Protein AF-A0AAN5CCB1-F1 (afdb_monomer_lite)

Structure (mmCIF, N/CA/C/O backbone):
data_AF-A0AAN5CCB1-F1
#
_entry.id   AF-A0AAN5CCB1-F1
#
loop_
_atom_site.group_PDB
_atom_site.id
_atom_site.type_symbol
_atom_site.label_atom_id
_atom_site.label_alt_id
_atom_site.label_comp_id
_atom_site.label_asym_id
_atom_site.label_entity_id
_atom_site.label_seq_id
_atom_site.pdbx_PDB_ins_code
_atom_site.Cartn_x
_atom_site.Cartn_y
_atom_site.Cartn_z
_atom_site.occupancy
_atom_site.B_iso_or_equiv
_atom_site.auth_seq_id
_atom_site.auth_comp_id
_atom_site.auth_asym_id
_atom_site.auth_atom_id
_atom_site.pdbx_PDB_model_num
ATOM 1 N N . MET A 1 1 ? -9.384 8.955 3.496 1.00 88.50 1 MET A N 1
ATOM 2 C CA . MET A 1 1 ? -9.702 8.106 4.661 1.00 88.50 1 MET A CA 1
ATOM 3 C C . MET A 1 1 ? -10.338 8.988 5.708 1.00 88.50 1 MET A C 1
ATOM 5 O O . MET A 1 1 ? -9.892 10.123 5.840 1.00 88.50 1 MET A O 1
ATOM 9 N N . GLN A 1 2 ? -11.349 8.497 6.410 1.00 92.69 2 GLN A N 1
ATOM 10 C CA . GLN A 1 2 ? -11.944 9.198 7.545 1.00 92.69 2 GLN A CA 1
ATOM 11 C C . GLN A 1 2 ? -11.937 8.279 8.763 1.00 92.69 2 GLN A C 1
ATOM 13 O O . GLN A 1 2 ? -12.045 7.056 8.637 1.00 92.69 2 GLN A O 1
ATOM 18 N N . THR A 1 3 ? -11.763 8.876 9.936 1.00 95.12 3 THR A N 1
ATOM 19 C CA . THR A 1 3 ? -11.826 8.182 11.219 1.00 95.12 3 THR A CA 1
ATOM 20 C C . THR A 1 3 ? -13.074 8.616 11.971 1.00 95.12 3 THR A C 1
ATOM 22 O O . THR A 1 3 ? -13.536 9.747 11.835 1.00 95.12 3 THR A O 1
ATOM 25 N N . ARG A 1 4 ? -13.628 7.707 12.770 1.00 95.19 4 ARG A N 1
ATOM 26 C CA . ARG A 1 4 ? -14.737 7.991 13.687 1.00 95.19 4 ARG A CA 1
ATOM 27 C C . ARG A 1 4 ? -14.538 7.244 14.999 1.00 95.19 4 ARG A C 1
ATOM 29 O O . ARG A 1 4 ? -13.881 6.203 15.009 1.00 95.19 4 ARG A O 1
ATOM 36 N N . THR A 1 5 ? -15.131 7.744 16.075 1.00 96.50 5 THR A N 1
ATOM 37 C CA . THR A 1 5 ? -15.090 7.101 17.393 1.00 96.50 5 THR A CA 1
ATOM 38 C C . THR A 1 5 ? -16.503 6.717 17.817 1.00 96.50 5 THR A C 1
ATOM 40 O O . THR A 1 5 ? -17.385 7.569 17.797 1.00 96.50 5 THR A O 1
ATOM 43 N N . ILE A 1 6 ? -16.712 5.455 18.195 1.00 95.81 6 ILE A N 1
ATOM 44 C CA . ILE A 1 6 ? -17.985 4.924 18.715 1.00 95.81 6 ILE A CA 1
ATOM 45 C C . ILE A 1 6 ? -17.668 4.143 19.982 1.00 95.81 6 ILE A C 1
ATOM 47 O O . ILE A 1 6 ? -16.804 3.268 19.950 1.00 95.81 6 ILE A O 1
ATOM 51 N N . ASP A 1 7 ? -18.318 4.484 21.095 1.00 95.81 7 ASP A N 1
ATOM 52 C CA . ASP A 1 7 ? -18.121 3.836 22.400 1.00 95.81 7 ASP A CA 1
ATOM 53 C C . ASP A 1 7 ? -16.636 3.722 22.799 1.00 95.81 7 ASP A C 1
ATOM 55 O O . ASP A 1 7 ? -16.150 2.682 23.242 1.00 95.81 7 ASP A O 1
ATOM 59 N N . GLY A 1 8 ? -15.874 4.794 22.551 1.00 95.75 8 GLY A N 1
ATOM 60 C CA . GLY A 1 8 ? -14.434 4.864 22.828 1.00 95.75 8 GLY A CA 1
ATOM 61 C C . GLY A 1 8 ? -13.535 4.090 21.853 1.00 95.75 8 GLY A C 1
ATOM 62 O O . GLY A 1 8 ? -12.313 4.160 21.969 1.00 95.75 8 GLY A O 1
ATOM 63 N N . LYS A 1 9 ? -14.096 3.388 20.863 1.00 96.75 9 LYS A N 1
ATOM 64 C CA . LYS A 1 9 ? -13.344 2.642 19.843 1.00 96.75 9 LYS A CA 1
ATOM 65 C C . LYS A 1 9 ? -13.191 3.461 18.566 1.00 96.75 9 LYS A C 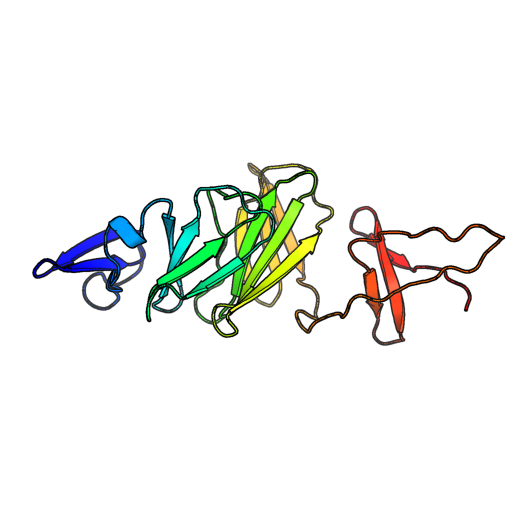1
ATOM 67 O O . LYS A 1 9 ? -14.165 4.015 18.059 1.00 96.75 9 LYS A O 1
ATOM 72 N N . LYS A 1 10 ? -11.972 3.517 18.021 1.00 97.44 10 LYS A N 1
ATOM 73 C CA . LYS A 1 10 ? -11.673 4.203 16.754 1.00 97.44 10 LYS A CA 1
ATOM 74 C C . LYS A 1 10 ? -11.902 3.260 15.572 1.00 97.44 10 LYS A C 1
ATOM 76 O O . LYS A 1 10 ? -11.372 2.153 15.551 1.00 97.44 10 LYS A O 1
ATOM 81 N N . PHE A 1 11 ? -12.629 3.724 14.566 1.00 97.81 11 PHE A N 1
ATOM 82 C CA . PHE A 1 11 ? -12.857 3.027 13.302 1.00 97.81 11 PHE A CA 1
ATOM 83 C C . PHE A 1 11 ? -12.358 3.877 12.139 1.00 97.81 11 PHE A C 1
ATOM 85 O O . PHE A 1 11 ? -12.379 5.108 12.204 1.00 97.81 11 PHE A O 1
ATOM 92 N N . VAL A 1 12 ? -11.954 3.224 11.056 1.00 97.12 12 VAL A N 1
ATOM 93 C CA . VAL A 1 12 ? -11.535 3.868 9.812 1.00 97.12 12 VAL A CA 1
ATOM 94 C C . VAL A 1 12 ? -12.311 3.305 8.625 1.00 97.12 12 VAL A C 1
ATOM 96 O O . VAL A 1 12 ? -12.555 2.107 8.547 1.00 97.12 12 VAL A O 1
ATOM 99 N N . HIS A 1 13 ? -12.673 4.172 7.686 1.00 94.44 13 HIS A N 1
ATOM 100 C CA . HIS A 1 13 ? -13.329 3.805 6.431 1.00 94.44 13 HIS A CA 1
ATOM 101 C C . HIS A 1 13 ? -12.789 4.667 5.277 1.00 94.44 13 HIS A C 1
ATOM 103 O O . HIS A 1 13 ? -12.132 5.705 5.487 1.00 94.44 13 HIS A O 1
ATOM 109 N N . ARG A 1 14 ? -13.004 4.224 4.034 1.00 93.31 14 ARG A N 1
ATOM 110 C CA . ARG A 1 14 ? -12.697 5.040 2.851 1.00 93.31 14 ARG A CA 1
ATOM 111 C C . ARG A 1 14 ? -13.779 6.097 2.672 1.00 93.31 14 ARG A C 1
ATOM 113 O O . ARG A 1 14 ? -14.876 5.972 3.184 1.00 93.31 14 ARG A O 1
ATOM 120 N N . ILE A 1 15 ? -13.467 7.142 1.910 1.00 90.94 15 ILE A N 1
ATOM 121 C CA . ILE A 1 15 ? -14.397 8.265 1.686 1.00 90.94 15 ILE A CA 1
ATOM 122 C C . ILE A 1 15 ? -15.686 7.809 0.978 1.00 90.94 15 ILE A C 1
ATOM 124 O O . ILE A 1 15 ? -16.726 8.426 1.155 1.00 90.94 15 ILE A O 1
ATOM 128 N N . CYS A 1 16 ? -15.611 6.743 0.180 1.00 89.00 16 CYS A N 1
ATOM 129 C CA . CYS A 1 16 ? -16.740 6.213 -0.585 1.00 89.00 16 CYS A CA 1
ATOM 130 C C . CYS A 1 16 ? -17.459 5.044 0.106 1.00 89.00 16 CYS A C 1
ATOM 132 O O . CYS A 1 16 ? -18.363 4.474 -0.496 1.00 89.00 16 CYS A O 1
ATOM 134 N N . ASP A 1 17 ? -17.027 4.656 1.306 1.00 92.31 17 ASP A N 1
ATOM 135 C CA . ASP A 1 17 ? -17.646 3.572 2.071 1.00 92.31 17 ASP A CA 1
ATOM 136 C C . ASP A 1 17 ? -18.805 4.109 2.929 1.00 92.31 17 ASP A C 1
ATOM 138 O O . ASP A 1 17 ? -18.832 5.297 3.264 1.00 92.31 17 ASP A O 1
ATOM 142 N N . 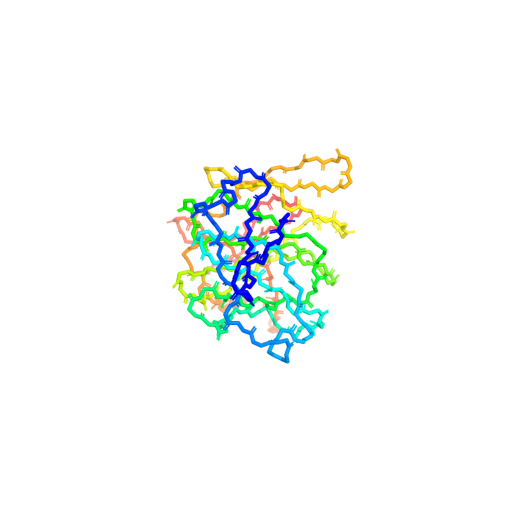ASP A 1 18 ? -19.732 3.237 3.336 1.00 92.75 18 ASP A N 1
ATOM 143 C CA . ASP A 1 18 ? -20.737 3.567 4.347 1.00 92.75 18 ASP A CA 1
ATOM 144 C C . ASP A 1 18 ? -20.042 3.630 5.719 1.00 92.75 18 ASP A C 1
ATOM 146 O O . ASP A 1 18 ? -19.582 2.597 6.223 1.00 92.75 18 ASP A O 1
ATOM 150 N N . PRO A 1 19 ? -19.952 4.812 6.360 1.00 90.94 19 PRO A N 1
ATOM 151 C CA . PRO A 1 19 ? -19.246 4.944 7.622 1.00 90.94 19 PRO A CA 1
ATOM 152 C C . PRO A 1 19 ? -19.801 3.992 8.679 1.00 90.94 19 PRO A C 1
ATOM 154 O O . PRO A 1 19 ? -19.010 3.477 9.466 1.00 90.94 19 PRO A O 1
ATOM 157 N N . GLU A 1 20 ? -21.115 3.732 8.693 1.00 91.06 20 GLU A N 1
ATOM 158 C CA . GLU A 1 20 ? -21.802 2.913 9.693 1.00 91.06 20 GLU A CA 1
ATOM 159 C C . GLU A 1 20 ? -21.526 1.425 9.558 1.00 91.06 20 GLU A C 1
ATOM 161 O O . GLU A 1 20 ? -21.346 0.764 10.585 1.00 91.06 20 GLU A O 1
ATOM 166 N N . LYS A 1 21 ? -21.429 0.926 8.326 1.00 93.69 21 LYS A N 1
ATOM 167 C CA . LYS A 1 21 ? -21.330 -0.512 8.037 1.00 93.69 21 LYS A CA 1
ATOM 168 C C . LYS A 1 21 ? -19.914 -0.980 7.735 1.00 93.69 21 LYS A C 1
ATOM 170 O O . LYS A 1 21 ? -19.544 -2.085 8.122 1.00 93.69 21 LYS A O 1
ATOM 175 N N . ASP A 1 22 ? -19.115 -0.134 7.096 1.00 94.12 22 ASP A N 1
ATOM 176 C CA . ASP A 1 22 ? -17.835 -0.532 6.501 1.00 94.12 22 ASP A CA 1
ATOM 177 C C . ASP A 1 22 ? -16.622 -0.118 7.353 1.00 94.12 22 ASP A C 1
ATOM 179 O O . ASP A 1 22 ? -15.467 -0.343 6.981 1.00 94.12 22 ASP A O 1
ATOM 183 N N . GLY A 1 23 ? -16.863 0.494 8.516 1.00 95.81 23 GLY A N 1
ATOM 184 C CA . GLY A 1 23 ? -15.816 0.910 9.443 1.00 95.81 23 GLY A CA 1
ATOM 185 C C . GLY A 1 23 ? -14.966 -0.263 9.942 1.00 95.81 23 GLY A C 1
ATOM 186 O O . GLY A 1 23 ? -15.458 -1.178 10.598 1.00 95.81 23 GLY A O 1
ATOM 187 N N . VAL A 1 24 ? -13.654 -0.191 9.722 1.00 97.31 24 VAL A N 1
ATOM 188 C CA . VAL A 1 24 ? -12.676 -1.155 10.240 1.00 97.31 24 VAL A CA 1
ATOM 189 C C . VAL A 1 24 ? -12.127 -0.656 11.575 1.00 97.31 24 VAL A C 1
ATOM 191 O O . VAL A 1 24 ? -11.611 0.457 11.660 1.00 97.31 24 VAL A O 1
ATOM 194 N N . LEU A 1 25 ? -12.239 -1.470 12.627 1.00 97.94 25 LEU A N 1
ATOM 195 C CA . LEU A 1 25 ? -11.729 -1.153 13.966 1.00 97.94 25 LEU A CA 1
ATOM 196 C C . LEU A 1 25 ? -10.203 -0.963 13.954 1.00 97.94 25 LEU A C 1
ATOM 198 O O . LEU A 1 25 ? -9.488 -1.785 13.397 1.00 97.94 25 LEU A O 1
ATOM 202 N N . ILE A 1 26 ? -9.684 0.066 14.614 1.00 97.94 26 ILE A N 1
ATOM 203 C CA . ILE A 1 26 ? -8.249 0.185 14.898 1.00 97.94 26 ILE A CA 1
ATOM 204 C C . ILE A 1 26 ? -7.987 -0.544 16.222 1.00 97.94 26 ILE A C 1
ATOM 206 O O . ILE A 1 26 ? -8.209 0.019 17.290 1.00 97.94 26 ILE A O 1
ATOM 210 N N . ASP A 1 27 ? -7.569 -1.809 16.160 1.00 97.50 27 ASP A N 1
ATOM 211 C CA . ASP A 1 27 ? -7.373 -2.699 17.321 1.00 97.50 27 ASP A CA 1
ATOM 212 C C . ASP A 1 27 ? -5.907 -2.755 17.809 1.00 97.50 27 ASP A C 1
ATOM 214 O O . ASP A 1 27 ? -5.449 -3.779 18.313 1.00 97.50 27 ASP A O 1
ATOM 218 N N . ALA A 1 28 ? -5.171 -1.648 17.674 1.00 97.81 28 ALA A N 1
ATOM 219 C CA . ALA A 1 28 ? -3.797 -1.484 18.154 1.00 97.81 28 ALA A CA 1
ATOM 220 C C . ALA A 1 28 ? -3.686 -0.265 19.083 1.00 97.81 28 ALA A C 1
ATOM 222 O O . ALA A 1 28 ? -4.389 0.730 18.890 1.00 97.81 28 ALA A O 1
ATOM 223 N N . SER A 1 29 ? -2.802 -0.332 20.082 1.00 97.44 29 SER A N 1
ATOM 224 C CA . SER A 1 29 ? -2.520 0.803 20.968 1.00 97.44 29 SER A CA 1
ATOM 225 C C . SER A 1 29 ? -1.768 1.916 20.236 1.00 97.44 29 SER A C 1
ATOM 227 O O . SER A 1 29 ? -1.047 1.659 19.271 1.00 97.44 29 SER A O 1
ATOM 229 N N . ASP A 1 30 ? -1.852 3.150 20.742 1.00 96.94 30 ASP A N 1
ATOM 230 C CA . ASP A 1 30 ? -1.097 4.279 20.175 1.00 96.94 30 ASP A CA 1
ATOM 231 C C . ASP A 1 30 ? 0.423 3.997 20.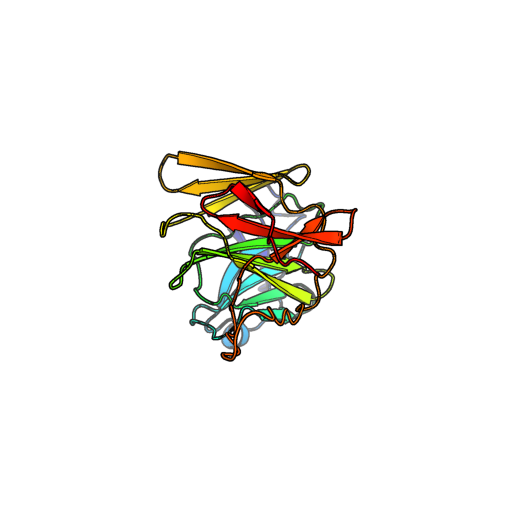169 1.00 96.94 30 ASP A C 1
ATOM 233 O O . ASP A 1 30 ? 1.107 4.342 19.212 1.00 96.94 30 ASP A O 1
ATOM 237 N N . SER A 1 31 ? 0.941 3.265 21.165 1.00 97.88 31 SER A N 1
ATOM 238 C CA . SER A 1 31 ? 2.345 2.825 21.205 1.00 97.88 31 SER A CA 1
ATOM 239 C C . SER A 1 31 ? 2.716 1.801 20.126 1.00 97.88 31 SER A C 1
ATOM 241 O O . SER A 1 31 ? 3.843 1.807 19.643 1.00 97.88 31 SER A O 1
ATOM 243 N N . GLN A 1 32 ? 1.795 0.922 19.718 1.00 98.00 32 GLN A N 1
ATOM 244 C CA . GLN A 1 32 ? 2.020 -0.016 18.608 1.00 98.00 32 GLN A CA 1
ATOM 245 C C . GLN A 1 32 ? 1.957 0.675 17.241 1.00 98.00 32 GLN A C 1
ATOM 247 O O . GLN A 1 32 ? 2.501 0.154 16.265 1.00 98.00 32 GLN A O 1
ATOM 252 N N . LEU A 1 33 ? 1.260 1.811 17.170 1.00 98.06 33 LEU A N 1
ATOM 253 C CA . LEU A 1 33 ? 1.123 2.638 15.975 1.00 98.06 33 LEU A CA 1
ATOM 254 C C . LEU A 1 33 ? 2.202 3.723 15.872 1.00 98.06 33 LEU A C 1
ATOM 256 O O . LEU A 1 33 ? 2.251 4.424 14.859 1.00 98.06 33 LEU A O 1
ATOM 260 N N . ASP A 1 34 ? 3.074 3.847 16.873 1.00 97.69 34 ASP A N 1
ATOM 261 C CA . ASP A 1 34 ? 4.184 4.791 16.834 1.00 97.69 34 ASP A CA 1
ATOM 262 C C . ASP A 1 34 ? 5.134 4.477 15.665 1.00 97.69 34 ASP A C 1
ATOM 264 O O . ASP A 1 34 ? 5.416 3.319 15.345 1.00 97.69 34 ASP A O 1
ATOM 268 N N . GLY A 1 35 ? 5.563 5.520 14.953 1.00 96.88 35 GLY A N 1
ATOM 269 C CA . GLY A 1 35 ? 6.334 5.382 13.710 1.00 96.88 35 GLY A CA 1
ATOM 270 C C . GLY A 1 35 ? 5.566 4.771 12.523 1.00 96.88 35 GLY A C 1
ATOM 271 O O . GLY A 1 35 ? 6.169 4.474 11.486 1.00 96.88 35 GLY A O 1
ATOM 272 N N . LEU A 1 36 ? 4.244 4.582 12.626 1.00 97.19 36 LEU A N 1
ATOM 273 C CA . LEU A 1 36 ? 3.406 4.075 11.540 1.00 97.19 36 LEU A CA 1
ATOM 274 C C . LEU A 1 36 ? 2.484 5.164 10.987 1.00 97.19 36 LEU A C 1
ATOM 276 O O . LEU A 1 36 ? 1.864 5.942 11.707 1.00 97.19 36 LEU A O 1
ATOM 280 N N . ARG A 1 37 ? 2.331 5.185 9.664 1.00 95.50 37 ARG A N 1
ATOM 281 C CA . ARG A 1 37 ? 1.426 6.091 8.956 1.00 95.50 37 ARG A CA 1
ATOM 282 C C . ARG A 1 37 ? 0.334 5.296 8.268 1.00 95.50 37 ARG A C 1
ATOM 284 O O . ARG A 1 37 ? 0.611 4.480 7.393 1.00 95.50 37 ARG A O 1
ATOM 291 N N . MET A 1 38 ? -0.913 5.566 8.631 1.00 95.19 38 MET A N 1
ATOM 292 C CA . MET A 1 38 ? -2.068 4.962 7.976 1.00 95.19 38 MET A CA 1
ATOM 293 C C . MET A 1 38 ? -2.122 5.385 6.506 1.00 95.19 38 MET A C 1
ATOM 295 O O . MET A 1 38 ? -2.000 6.568 6.183 1.00 95.19 38 MET A O 1
ATOM 299 N N . LYS A 1 39 ? -2.314 4.417 5.612 1.00 92.88 39 LYS A N 1
ATOM 300 C CA . LYS A 1 39 ? -2.371 4.646 4.166 1.00 92.88 39 LYS A CA 1
ATOM 301 C C . LYS A 1 39 ? -3.757 4.459 3.601 1.00 92.88 39 LYS A C 1
ATOM 303 O O . LYS A 1 39 ? -4.223 5.309 2.848 1.00 92.88 39 LYS A O 1
ATOM 308 N N . THR A 1 40 ? -4.403 3.351 3.943 1.00 92.56 40 THR A N 1
ATOM 309 C CA . THR A 1 40 ? -5.714 3.016 3.391 1.00 92.56 40 THR A CA 1
ATOM 310 C C . THR A 1 40 ? -6.420 1.938 4.206 1.00 92.56 40 THR A C 1
ATOM 312 O O . THR A 1 40 ? -5.835 1.340 5.111 1.00 92.56 40 THR A O 1
ATOM 315 N N . VAL A 1 41 ? -7.654 1.646 3.806 1.00 94.19 41 VAL A N 1
ATOM 316 C CA . VAL A 1 41 ? -8.314 0.361 4.026 1.00 94.19 41 VAL A CA 1
ATOM 317 C C . VAL A 1 41 ? -8.328 -0.403 2.700 1.00 94.19 41 VAL A C 1
ATOM 319 O O . VAL A 1 41 ? -8.678 0.155 1.661 1.00 94.19 41 VAL A O 1
ATOM 322 N N . HIS A 1 42 ? -7.921 -1.667 2.735 1.00 93.12 42 HIS A N 1
ATOM 323 C CA . HIS A 1 42 ? -7.935 -2.586 1.603 1.00 93.12 42 HIS A CA 1
ATOM 324 C C . HIS A 1 42 ? -8.479 -3.935 2.072 1.00 93.12 42 HIS A C 1
ATOM 326 O O . HIS A 1 42 ? -7.922 -4.543 2.990 1.00 93.12 42 HIS A O 1
ATOM 332 N N . ARG A 1 43 ? -9.584 -4.395 1.474 1.00 92.50 43 ARG A N 1
ATOM 333 C CA . ARG A 1 43 ? -10.235 -5.678 1.815 1.00 92.50 43 ARG A CA 1
ATOM 334 C C . ARG A 1 43 ? -10.530 -5.860 3.311 1.00 92.50 43 ARG A C 1
ATOM 336 O O . ARG A 1 43 ? -10.244 -6.909 3.893 1.00 92.50 43 ARG A O 1
ATOM 343 N N . GLY A 1 44 ? -11.055 -4.814 3.951 1.00 93.94 44 GLY A 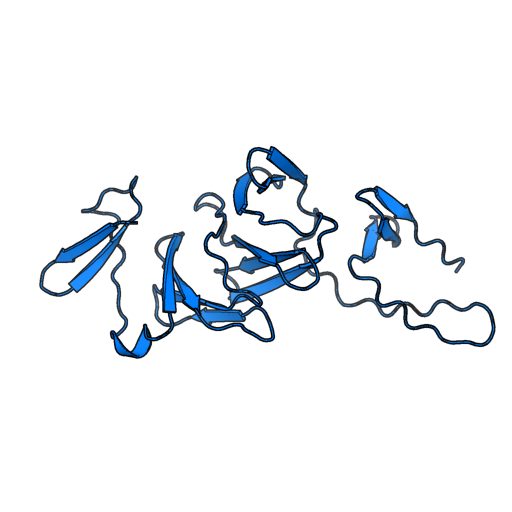N 1
ATOM 344 C CA . GLY A 1 44 ? -11.348 -4.817 5.389 1.00 93.94 44 GLY A CA 1
ATOM 345 C C . GLY A 1 44 ? -10.103 -4.878 6.283 1.00 93.94 44 GLY A C 1
ATOM 346 O O . GLY A 1 44 ? -10.206 -5.225 7.460 1.00 93.94 44 GLY A O 1
ATOM 347 N N . LYS A 1 45 ? -8.916 -4.590 5.734 1.00 96.12 45 LYS A N 1
ATOM 348 C CA . LYS A 1 45 ? -7.657 -4.458 6.473 1.00 96.12 45 LYS A CA 1
ATOM 349 C C . LYS A 1 45 ? -7.151 -3.028 6.389 1.00 96.12 45 LYS A C 1
ATOM 351 O O . LYS A 1 45 ? -7.142 -2.431 5.317 1.00 96.12 45 LYS A O 1
ATOM 356 N N . ILE A 1 46 ? -6.692 -2.493 7.507 1.00 96.56 46 ILE A N 1
ATOM 357 C CA . ILE A 1 46 ? -6.022 -1.204 7.577 1.00 96.56 46 ILE A CA 1
ATOM 358 C C . ILE A 1 46 ? -4.564 -1.424 7.203 1.00 96.56 46 ILE A C 1
ATOM 360 O O . ILE A 1 46 ? -3.879 -2.265 7.789 1.00 96.56 46 ILE A O 1
ATOM 364 N N . ILE A 1 47 ? -4.095 -0.668 6.220 1.00 96.38 47 ILE A N 1
ATOM 365 C CA . ILE A 1 47 ? -2.706 -0.708 5.784 1.00 96.38 47 ILE A CA 1
ATOM 366 C C . ILE A 1 47 ? -1.988 0.482 6.400 1.00 96.38 47 ILE A C 1
ATOM 368 O O . ILE A 1 47 ? -2.321 1.638 6.117 1.00 96.38 47 ILE A O 1
ATOM 372 N N . PHE A 1 48 ? -0.993 0.192 7.224 1.00 96.69 48 PHE A N 1
ATOM 373 C CA . PHE A 1 48 ? -0.032 1.161 7.726 1.00 96.69 48 PHE A CA 1
ATOM 374 C C . PHE A 1 48 ? 1.302 0.989 7.010 1.00 96.69 48 PHE A C 1
ATOM 376 O O . PHE A 1 48 ? 1.688 -0.122 6.661 1.00 96.69 48 PHE A O 1
ATOM 383 N N . GLU A 1 49 ? 2.023 2.084 6.827 1.00 95.88 49 GLU A N 1
ATOM 384 C CA . GLU A 1 49 ? 3.397 2.088 6.339 1.00 95.88 49 GLU A CA 1
ATOM 385 C C . GLU A 1 49 ? 4.331 2.568 7.451 1.00 95.88 49 GLU A C 1
ATOM 387 O O . GLU A 1 49 ? 4.016 3.546 8.133 1.00 95.88 49 GLU A O 1
ATOM 392 N N . ARG A 1 50 ? 5.486 1.920 7.622 1.00 96.56 50 ARG A N 1
ATOM 393 C CA . ARG A 1 50 ? 6.561 2.469 8.462 1.00 96.56 50 ARG A CA 1
ATOM 394 C C . ARG A 1 50 ? 7.034 3.814 7.906 1.00 96.56 50 ARG A C 1
ATOM 396 O O . ARG A 1 50 ? 7.232 3.957 6.702 1.00 96.56 50 ARG A O 1
ATOM 403 N N . THR A 1 51 ? 7.215 4.809 8.767 1.00 94.75 51 THR A N 1
ATOM 404 C CA . THR A 1 51 ? 7.692 6.137 8.344 1.00 94.75 51 THR A CA 1
ATOM 405 C C . THR A 1 51 ? 9.197 6.175 8.096 1.00 94.75 51 THR A C 1
ATOM 407 O O . THR A 1 51 ? 9.665 7.010 7.323 1.00 94.75 51 THR A O 1
ATOM 410 N N . GLU A 1 52 ? 9.941 5.266 8.718 1.00 94.69 52 GLU A N 1
ATOM 411 C CA . GLU A 1 52 ? 11.387 5.133 8.583 1.00 94.69 52 GLU A CA 1
ATOM 412 C C . GLU A 1 52 ? 11.787 4.334 7.332 1.00 94.69 52 GLU A C 1
ATOM 414 O O . GLU A 1 52 ? 11.126 3.370 6.928 1.00 94.69 52 GLU A O 1
ATOM 419 N N . LYS A 1 53 ? 12.910 4.727 6.725 1.00 91.94 53 LYS A N 1
ATOM 420 C CA . LYS A 1 53 ? 13.513 4.019 5.592 1.00 91.94 53 LYS A CA 1
ATOM 421 C C . LYS A 1 53 ? 13.854 2.579 5.991 1.00 91.94 53 LYS A C 1
ATOM 423 O O . LYS A 1 53 ? 14.434 2.367 7.051 1.00 91.94 53 LYS A O 1
ATOM 428 N N . GLN A 1 54 ? 13.531 1.610 5.137 1.00 93.62 54 GLN A N 1
ATOM 429 C CA . GLN A 1 54 ? 13.894 0.205 5.342 1.00 93.62 54 GLN A CA 1
ATOM 430 C C . GLN A 1 54 ? 15.070 -0.194 4.439 1.00 93.62 54 GLN A C 1
ATOM 432 O O . GLN A 1 54 ? 15.268 0.388 3.371 1.00 93.62 54 GLN A O 1
ATOM 437 N N . GLU A 1 55 ? 15.840 -1.205 4.844 1.00 91.44 55 GLU A N 1
ATOM 438 C CA . GLU A 1 55 ? 16.871 -1.807 3.980 1.00 91.44 55 GLU A CA 1
ATOM 439 C C . GLU A 1 55 ? 16.250 -2.655 2.862 1.00 91.44 55 GLU A C 1
ATOM 441 O O . GLU A 1 55 ? 16.734 -2.661 1.730 1.00 91.44 55 GLU A O 1
ATOM 446 N N . GLU A 1 56 ? 15.136 -3.318 3.166 1.00 92.69 56 GLU A N 1
ATOM 447 C CA . GLU A 1 56 ? 14.347 -4.114 2.235 1.00 92.69 56 GLU A CA 1
ATOM 448 C C . GLU A 1 56 ? 12.851 -3.843 2.413 1.00 92.69 56 GLU A C 1
ATOM 450 O O . GLU A 1 56 ? 12.394 -3.403 3.473 1.00 92.69 56 GLU A O 1
ATOM 455 N N . ALA A 1 57 ? 12.072 -4.104 1.365 1.00 93.56 57 ALA A N 1
ATOM 456 C CA . ALA A 1 57 ? 10.627 -4.028 1.476 1.00 93.56 57 ALA A CA 1
ATOM 457 C C . ALA A 1 57 ? 10.132 -5.163 2.387 1.00 93.56 57 ALA A C 1
ATOM 459 O O . ALA A 1 57 ? 10.574 -6.304 2.267 1.00 93.56 57 ALA A O 1
ATOM 460 N N . THR A 1 58 ? 9.198 -4.868 3.290 1.00 97.25 58 THR A N 1
ATOM 461 C CA . THR A 1 58 ? 8.653 -5.838 4.250 1.00 97.25 58 THR A CA 1
ATOM 462 C C . THR A 1 58 ? 7.135 -5.756 4.320 1.00 97.25 58 THR A C 1
ATOM 464 O O . THR A 1 58 ? 6.526 -4.722 4.054 1.00 97.25 58 THR A O 1
ATOM 467 N N . ILE A 1 59 ? 6.497 -6.857 4.705 1.00 98.06 59 ILE A N 1
ATOM 468 C CA . ILE A 1 59 ? 5.074 -6.893 5.040 1.00 98.06 59 ILE A CA 1
ATOM 469 C C . ILE A 1 59 ? 4.888 -7.770 6.270 1.00 98.06 59 ILE A C 1
ATOM 471 O O . ILE A 1 59 ? 5.371 -8.899 6.325 1.00 98.06 59 ILE A O 1
ATOM 475 N N . LYS A 1 60 ? 4.192 -7.247 7.275 1.00 98.19 60 LYS A N 1
ATOM 476 C CA . LYS A 1 60 ? 3.919 -7.957 8.524 1.00 98.19 60 LYS A CA 1
ATOM 477 C C . LYS A 1 60 ? 2.494 -7.714 8.986 1.00 98.19 60 LYS A C 1
ATOM 479 O O . LYS A 1 60 ? 1.890 -6.678 8.712 1.00 98.19 60 LYS A O 1
ATOM 484 N N . ARG A 1 61 ? 1.957 -8.684 9.714 1.00 98.38 61 ARG A N 1
ATOM 485 C CA . ARG A 1 61 ? 0.671 -8.547 10.391 1.00 98.38 61 ARG A CA 1
ATOM 486 C C . ARG A 1 61 ? 0.923 -7.927 11.762 1.00 98.38 61 ARG A C 1
ATOM 488 O O . ARG A 1 61 ? 1.760 -8.445 12.493 1.00 98.38 61 ARG A O 1
ATOM 495 N N . LEU A 1 62 ? 0.235 -6.833 12.083 1.00 98.31 62 LEU A N 1
ATOM 496 C CA . LEU A 1 62 ? 0.271 -6.254 13.431 1.00 98.31 62 LEU A CA 1
ATOM 497 C C . LEU A 1 62 ? -0.863 -6.829 14.283 1.00 98.31 62 LEU A C 1
ATOM 499 O O . LEU A 1 62 ? -0.626 -7.266 15.402 1.00 98.31 62 LEU A O 1
ATOM 503 N N . THR A 1 63 ? -2.066 -6.891 13.713 1.00 97.94 63 THR A N 1
ATOM 504 C CA . THR A 1 63 ? -3.272 -7.450 14.339 1.00 97.94 63 THR A CA 1
ATOM 505 C C . THR A 1 63 ? -4.097 -8.211 13.298 1.00 97.94 63 THR A C 1
ATOM 507 O O . THR A 1 63 ? -3.679 -8.380 12.150 1.00 97.94 63 THR A O 1
ATOM 510 N N . ASN A 1 64 ? -5.294 -8.681 13.652 1.00 96.69 64 ASN A N 1
ATOM 511 C CA . ASN A 1 64 ? -6.140 -9.391 12.696 1.00 96.69 64 ASN A CA 1
ATOM 512 C C . ASN A 1 64 ? -6.624 -8.511 11.544 1.00 96.69 64 ASN A C 1
ATOM 514 O O . ASN A 1 64 ? -6.870 -9.041 10.456 1.00 96.69 64 ASN A O 1
ATOM 518 N N . ASN A 1 65 ? -6.758 -7.202 11.744 1.00 97.19 65 ASN A N 1
ATOM 519 C CA . ASN A 1 65 ? -7.215 -6.269 10.722 1.00 97.19 65 ASN A CA 1
ATOM 520 C C . ASN A 1 65 ? -6.182 -5.189 10.361 1.00 97.19 65 ASN A C 1
ATOM 522 O O . ASN A 1 65 ? -6.451 -4.431 9.436 1.00 97.19 65 ASN A O 1
ATOM 526 N N . ILE A 1 66 ? -4.997 -5.164 10.981 1.00 98.31 66 ILE A N 1
ATOM 527 C CA . ILE A 1 66 ? -3.914 -4.237 10.631 1.00 98.31 66 ILE A CA 1
ATOM 528 C C . ILE A 1 66 ? -2.734 -4.972 9.985 1.00 98.31 66 ILE A C 1
ATOM 530 O O . ILE A 1 66 ? -2.132 -5.887 10.559 1.00 98.31 66 ILE A O 1
ATOM 534 N N . ILE A 1 67 ? -2.358 -4.511 8.793 1.00 98.12 67 ILE A N 1
ATOM 535 C CA . ILE A 1 67 ? -1.146 -4.912 8.075 1.00 98.12 67 ILE A CA 1
ATOM 536 C C . ILE A 1 67 ? -0.193 -3.721 8.042 1.00 98.12 67 ILE A C 1
ATOM 538 O O . ILE A 1 67 ? -0.594 -2.599 7.739 1.00 98.12 67 ILE A O 1
ATOM 542 N N . VAL A 1 68 ? 1.080 -3.981 8.323 1.00 97.94 68 VAL A N 1
ATOM 543 C CA . VAL A 1 68 ? 2.150 -2.990 8.242 1.00 97.94 68 VAL A CA 1
ATOM 544 C C . VAL A 1 68 ? 3.062 -3.354 7.085 1.00 97.94 68 VAL A C 1
ATOM 546 O O . VAL A 1 68 ? 3.598 -4.462 7.041 1.00 97.94 68 VAL A O 1
ATOM 549 N N . VAL A 1 69 ? 3.252 -2.414 6.171 1.00 96.81 69 VAL A N 1
ATOM 550 C CA . VAL A 1 69 ? 4.239 -2.502 5.099 1.00 96.81 69 VAL A CA 1
ATOM 551 C C . VAL A 1 69 ? 5.439 -1.619 5.428 1.00 96.81 69 VAL A C 1
ATOM 553 O O . VAL A 1 69 ? 5.310 -0.527 5.981 1.00 96.81 69 VAL A O 1
ATOM 556 N N . GLY A 1 70 ? 6.629 -2.117 5.134 1.00 95.81 70 GLY A N 1
ATOM 557 C CA . GLY A 1 70 ? 7.854 -1.338 5.112 1.00 95.81 70 GLY A CA 1
ATOM 558 C C . GLY A 1 70 ? 8.277 -1.169 3.663 1.00 95.81 70 GLY A C 1
ATOM 559 O O . GLY A 1 70 ? 8.459 -2.159 2.958 1.00 95.81 70 GLY A O 1
ATOM 560 N N . SER A 1 71 ? 8.399 0.068 3.212 1.00 93.12 71 SER A N 1
ATOM 561 C CA . SER A 1 71 ? 8.917 0.390 1.882 1.00 93.12 71 SER A CA 1
ATOM 562 C C . SER A 1 71 ? 10.395 0.724 2.012 1.00 93.12 71 SER A C 1
ATOM 564 O O . SER A 1 71 ? 10.799 1.328 3.011 1.00 93.12 71 SER A O 1
ATOM 566 N N . ILE A 1 72 ? 11.207 0.391 1.006 1.00 91.12 72 ILE A N 1
ATOM 567 C CA . ILE A 1 72 ? 12.626 0.789 1.020 1.00 91.12 72 ILE A CA 1
ATOM 568 C C 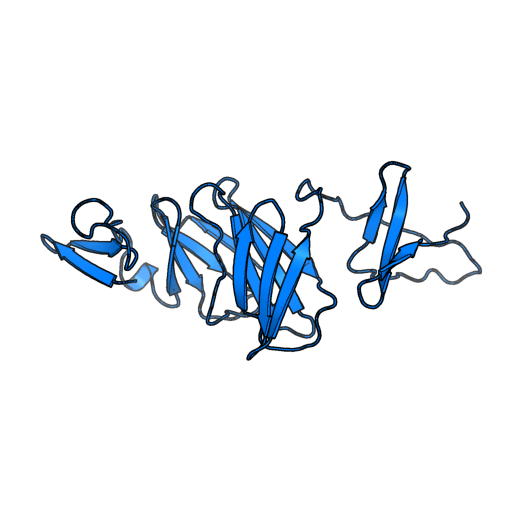. ILE A 1 72 ? 12.711 2.320 1.109 1.00 91.12 72 ILE A C 1
ATOM 570 O O . ILE A 1 72 ? 13.546 2.857 1.827 1.00 91.12 72 ILE A O 1
ATOM 574 N N . PHE A 1 73 ? 11.794 3.027 0.444 1.00 88.94 73 PHE A N 1
ATOM 575 C CA . PHE A 1 73 ? 11.622 4.472 0.554 1.00 88.94 73 PHE A CA 1
ATOM 576 C C . PHE A 1 73 ? 10.144 4.773 0.811 1.00 88.94 73 PHE A C 1
ATOM 578 O O . PHE A 1 73 ? 9.349 4.696 -0.129 1.00 88.94 73 PHE A O 1
ATOM 585 N N . PRO A 1 74 ? 9.763 5.087 2.064 1.00 85.88 74 PRO A N 1
ATOM 586 C CA . PRO A 1 74 ? 8.383 5.374 2.432 1.00 85.88 74 PRO A CA 1
ATOM 587 C C . PRO A 1 74 ? 7.790 6.461 1.539 1.00 85.88 74 PRO A C 1
ATOM 589 O O . PRO A 1 74 ? 8.219 7.619 1.569 1.00 85.88 74 PRO A O 1
ATOM 592 N N . ALA A 1 75 ? 6.823 6.086 0.707 1.00 75.38 75 ALA A N 1
ATOM 593 C CA . ALA A 1 75 ? 6.236 6.995 -0.267 1.00 75.38 75 ALA A CA 1
ATOM 594 C C . ALA A 1 75 ? 5.107 7.789 0.387 1.00 75.38 75 ALA A C 1
ATOM 596 O O . ALA A 1 75 ? 4.509 7.357 1.368 1.00 75.38 75 ALA A O 1
ATOM 597 N N . TYR A 1 76 ? 4.726 8.944 -0.159 1.00 70.12 76 TYR A N 1
ATOM 598 C CA . TYR A 1 76 ? 3.496 9.599 0.303 1.00 70.12 76 TYR A CA 1
ATOM 599 C C . TYR A 1 76 ? 2.253 8.844 -0.177 1.00 70.12 76 TYR A C 1
ATOM 601 O O . TYR A 1 76 ? 1.264 8.770 0.554 1.00 70.12 76 TYR A O 1
ATOM 609 N N . THR A 1 77 ? 2.328 8.198 -1.341 1.00 68.88 77 THR A N 1
ATOM 610 C CA . THR A 1 77 ? 1.182 7.576 -2.009 1.00 68.88 77 THR A CA 1
ATOM 611 C C . THR A 1 77 ? 1.436 6.113 -2.347 1.00 68.88 77 THR A C 1
ATOM 613 O O . THR A 1 77 ? 2.414 5.810 -3.017 1.00 68.88 77 THR A O 1
ATOM 616 N N . PHE A 1 78 ? 0.495 5.245 -1.984 1.00 72.94 78 PHE A N 1
ATOM 617 C CA . PHE A 1 78 ? 0.343 3.914 -2.575 1.00 72.94 78 PHE A CA 1
ATOM 618 C C . PHE A 1 78 ? -0.633 3.997 -3.749 1.00 72.94 78 PHE A C 1
ATOM 620 O O . PHE A 1 78 ? -1.532 4.847 -3.734 1.00 72.94 78 PHE A O 1
ATOM 627 N N . GLY A 1 79 ? -0.499 3.111 -4.735 1.00 68.31 79 GLY A N 1
ATOM 628 C CA . GLY A 1 79 ? -1.611 2.840 -5.640 1.00 68.31 79 GLY A CA 1
ATOM 629 C C . GLY A 1 79 ? -2.183 1.476 -5.364 1.00 68.31 79 GLY A C 1
ATOM 630 O O . GLY A 1 79 ? -1.488 0.462 -5.308 1.00 68.31 79 GLY A O 1
ATOM 631 N N . PHE A 1 80 ? -3.486 1.472 -5.176 1.00 67.12 80 PHE A N 1
ATOM 632 C CA . PHE A 1 80 ? -4.228 0.260 -4.937 1.00 67.12 80 PHE A CA 1
ATOM 633 C C . PHE A 1 80 ? -4.950 -0.120 -6.217 1.00 67.12 80 PHE A C 1
ATOM 635 O O . PHE A 1 80 ? -5.365 0.727 -7.010 1.00 67.12 80 PHE A O 1
ATOM 642 N N . ASN A 1 81 ? -5.065 -1.422 -6.408 1.00 60.34 81 ASN A N 1
ATOM 643 C CA . ASN A 1 81 ? -6.092 -1.975 -7.262 1.00 60.34 81 ASN A CA 1
ATOM 644 C C . ASN A 1 81 ? -7.415 -1.970 -6.468 1.00 60.34 81 ASN A C 1
ATOM 646 O O . ASN A 1 81 ? -7.427 -1.708 -5.261 1.00 60.34 81 ASN A O 1
ATOM 650 N N . ASP A 1 82 ? -8.525 -2.251 -7.135 1.00 72.25 82 ASP A N 1
ATOM 651 C CA . ASP A 1 82 ? -9.777 -2.558 -6.464 1.00 72.25 82 ASP A CA 1
ATOM 652 C C . ASP A 1 82 ? -9.615 -3.685 -5.418 1.00 72.25 82 ASP A C 1
ATOM 654 O O . ASP A 1 82 ? -8.650 -4.458 -5.409 1.00 72.25 82 ASP A O 1
ATOM 658 N N . ASP A 1 83 ? -10.585 -3.799 -4.514 1.00 84.06 83 ASP A N 1
ATOM 659 C CA . ASP A 1 83 ? -10.560 -4.782 -3.425 1.00 84.06 83 ASP A CA 1
ATOM 660 C C . ASP A 1 83 ? -10.680 -6.254 -3.877 1.00 84.06 83 ASP A C 1
ATOM 662 O O . ASP A 1 83 ? -10.688 -7.160 -3.039 1.00 84.06 83 ASP A O 1
ATOM 666 N N . ARG A 1 84 ? -10.764 -6.556 -5.178 1.00 82.12 84 ARG A N 1
ATOM 667 C CA . ARG A 1 84 ? -10.858 -7.939 -5.676 1.00 82.12 84 ARG A CA 1
ATOM 668 C C . ARG A 1 84 ? -9.509 -8.658 -5.613 1.00 82.12 84 ARG A C 1
ATOM 670 O O . ARG A 1 84 ? -9.478 -9.883 -5.491 1.00 82.12 84 ARG A O 1
ATOM 677 N N . THR A 1 85 ? -8.388 -7.935 -5.644 1.00 86.88 85 THR A N 1
ATOM 678 C CA . THR A 1 85 ? -7.035 -8.519 -5.548 1.00 86.88 85 THR A CA 1
ATOM 679 C C . THR A 1 85 ? -6.431 -8.349 -4.149 1.00 86.88 85 THR A C 1
ATOM 681 O O . THR A 1 85 ? -6.730 -7.371 -3.483 1.00 86.88 85 THR A O 1
ATOM 684 N N . PRO A 1 86 ? -5.590 -9.276 -3.644 1.00 91.50 86 PRO A N 1
ATOM 685 C CA . PRO A 1 86 ? -4.842 -9.078 -2.394 1.00 91.50 86 PRO A CA 1
ATOM 686 C C . PRO A 1 86 ? -3.592 -8.192 -2.546 1.00 91.50 86 PRO A C 1
ATOM 688 O O . PRO A 1 86 ? -2.805 -8.103 -1.600 1.00 91.50 86 PRO A O 1
ATOM 691 N N . LEU A 1 87 ? -3.342 -7.642 -3.736 1.00 90.94 87 LEU A N 1
ATOM 692 C CA . LEU A 1 87 ? -2.086 -6.983 -4.075 1.00 90.94 87 LEU A CA 1
ATOM 693 C C . LEU A 1 87 ? -2.149 -5.470 -3.846 1.00 90.94 87 LEU A C 1
ATOM 695 O O . LEU A 1 87 ? -3.080 -4.795 -4.281 1.00 90.94 87 LEU A O 1
ATOM 699 N N . ILE A 1 88 ? -1.097 -4.946 -3.227 1.00 91.62 88 ILE A N 1
ATOM 700 C CA . ILE A 1 88 ? -0.847 -3.520 -3.026 1.00 91.62 88 ILE A CA 1
ATOM 701 C C . ILE A 1 88 ? 0.414 -3.153 -3.800 1.00 91.62 88 ILE A C 1
ATOM 703 O O . ILE A 1 88 ? 1.420 -3.854 -3.693 1.00 91.62 88 ILE A O 1
ATOM 707 N N . TYR A 1 89 ? 0.373 -2.046 -4.537 1.00 90.31 89 TYR A N 1
ATOM 708 C CA . TYR A 1 89 ? 1.479 -1.599 -5.374 1.00 90.31 89 TYR A CA 1
ATOM 709 C C . TYR A 1 89 ? 2.045 -0.283 -4.838 1.00 90.31 89 TYR A C 1
ATOM 711 O O . TYR A 1 89 ? 1.314 0.680 -4.581 1.00 90.31 89 TYR A O 1
ATOM 719 N N . ASN A 1 90 ? 3.362 -0.226 -4.691 1.00 90.88 90 ASN A N 1
ATOM 720 C CA . ASN A 1 90 ? 4.077 0.978 -4.300 1.00 90.88 90 ASN A CA 1
ATOM 721 C C . ASN A 1 90 ? 5.225 1.253 -5.262 1.00 90.88 90 ASN A C 1
ATOM 723 O O . ASN A 1 90 ? 5.910 0.335 -5.702 1.00 90.88 90 ASN A O 1
ATOM 727 N N . MET A 1 91 ? 5.437 2.527 -5.575 1.00 88.75 91 MET A N 1
ATOM 728 C CA . MET A 1 91 ? 6.574 2.957 -6.379 1.00 88.75 91 MET A CA 1
ATOM 729 C C . MET A 1 91 ? 7.576 3.625 -5.455 1.00 88.75 91 MET A C 1
ATOM 731 O O . MET A 1 91 ? 7.372 4.743 -4.986 1.00 88.75 91 MET A O 1
ATOM 735 N N . SER A 1 92 ? 8.655 2.904 -5.193 1.00 86.25 92 SER A N 1
ATOM 736 C CA . SER A 1 92 ? 9.743 3.325 -4.329 1.00 86.25 92 SER A CA 1
ATOM 737 C C . SER A 1 92 ? 10.846 3.948 -5.175 1.00 86.25 92 SER A C 1
ATOM 739 O O . SER A 1 92 ? 11.202 3.440 -6.245 1.00 86.25 92 SER A O 1
ATOM 741 N N . ARG A 1 93 ? 11.370 5.086 -4.715 1.00 83.56 93 ARG A N 1
ATOM 742 C CA . ARG A 1 93 ? 12.439 5.822 -5.393 1.00 83.56 93 ARG A CA 1
ATOM 743 C C . ARG A 1 93 ? 13.696 5.778 -4.540 1.00 83.56 93 ARG A C 1
ATOM 745 O O . ARG A 1 93 ? 13.806 6.516 -3.565 1.00 83.56 93 ARG A O 1
ATOM 752 N N . SER A 1 94 ? 14.646 4.962 -4.976 1.00 76.75 94 SER A N 1
ATOM 753 C CA . SER A 1 94 ? 16.018 4.955 -4.483 1.00 76.75 94 SER A CA 1
ATOM 754 C C . SER A 1 94 ? 16.941 5.612 -5.522 1.00 76.75 94 SER A C 1
ATOM 756 O O . SER A 1 94 ? 16.622 6.668 -6.084 1.00 76.75 94 SER A O 1
ATOM 758 N N . ASP A 1 95 ? 18.044 4.942 -5.838 1.00 80.38 95 ASP A N 1
ATOM 759 C CA . ASP A 1 95 ? 18.870 5.140 -7.027 1.00 80.38 95 ASP A CA 1
ATOM 760 C C . ASP A 1 95 ? 18.149 4.672 -8.304 1.00 80.38 95 ASP A C 1
ATOM 762 O O . ASP A 1 95 ? 18.390 5.186 -9.398 1.00 80.38 95 ASP A O 1
ATOM 766 N N . HIS A 1 96 ? 17.209 3.732 -8.161 1.00 81.50 96 HIS A N 1
ATOM 767 C CA . HIS A 1 96 ? 16.339 3.253 -9.229 1.00 81.50 96 HIS A CA 1
ATOM 768 C C . HIS A 1 96 ? 14.877 3.292 -8.790 1.00 81.50 96 HIS A C 1
ATOM 770 O O . HIS A 1 96 ? 14.553 3.268 -7.600 1.00 81.50 96 HIS A O 1
ATOM 776 N N . VAL A 1 97 ? 13.983 3.358 -9.771 1.00 84.00 97 VAL A N 1
ATOM 777 C CA . VAL A 1 97 ? 12.546 3.276 -9.527 1.00 84.00 97 VAL A CA 1
ATOM 778 C C . VAL A 1 97 ? 12.171 1.800 -9.424 1.00 84.00 97 VAL A C 1
ATOM 780 O O . VAL A 1 97 ? 12.386 1.030 -10.365 1.00 84.00 97 VAL A O 1
ATOM 783 N N . VAL A 1 98 ? 11.624 1.403 -8.280 1.00 87.81 98 VAL A N 1
ATOM 784 C CA . VAL A 1 98 ? 11.247 0.020 -7.974 1.00 87.81 98 VAL A CA 1
ATOM 785 C C . VAL A 1 98 ? 9.747 -0.051 -7.731 1.00 87.81 98 VAL A C 1
ATOM 787 O O . VAL A 1 98 ? 9.202 0.726 -6.949 1.00 87.81 98 VAL A O 1
ATOM 790 N N . LEU A 1 99 ? 9.090 -1.005 -8.385 1.00 88.81 99 LEU A N 1
ATOM 791 C CA . LEU A 1 99 ? 7.718 -1.387 -8.084 1.00 88.81 99 LEU A CA 1
ATOM 792 C C . LEU A 1 99 ? 7.743 -2.455 -6.988 1.00 88.81 99 LEU A C 1
ATOM 794 O O . LEU A 1 99 ? 8.134 -3.597 -7.230 1.00 88.81 99 LEU A O 1
ATOM 798 N N . GLU A 1 100 ? 7.338 -2.080 -5.785 1.00 91.25 100 GLU A N 1
ATOM 799 C CA . GLU A 1 100 ? 7.117 -2.995 -4.669 1.00 91.25 100 GLU A CA 1
ATOM 800 C C . GLU A 1 100 ? 5.674 -3.508 -4.737 1.00 91.25 100 GLU A C 1
ATOM 802 O O . GLU A 1 100 ? 4.722 -2.730 -4.848 1.00 91.25 100 GLU A O 1
ATOM 807 N N . VAL A 1 101 ? 5.506 -4.827 -4.691 1.00 91.88 101 VAL A N 1
ATOM 808 C CA . VAL A 1 101 ? 4.204 -5.493 -4.734 1.00 91.88 101 VAL A CA 1
ATOM 809 C C . VAL A 1 101 ? 4.026 -6.318 -3.479 1.00 91.88 101 VAL A C 1
ATOM 811 O O . VAL A 1 101 ? 4.685 -7.339 -3.287 1.00 91.88 101 VAL A O 1
ATOM 814 N N . TYR A 1 102 ? 3.111 -5.877 -2.628 1.00 93.50 102 TYR A N 1
ATOM 815 C CA . TYR A 1 102 ? 2.796 -6.533 -1.371 1.00 93.50 102 TYR A CA 1
ATOM 816 C C . TYR A 1 102 ? 1.555 -7.401 -1.539 1.00 93.50 102 TYR A C 1
ATOM 818 O O . TYR A 1 102 ? 0.492 -6.913 -1.918 1.00 93.50 102 TYR A O 1
ATOM 826 N N . ASN A 1 103 ? 1.663 -8.686 -1.221 1.00 93.69 103 ASN A N 1
ATOM 827 C CA . ASN A 1 103 ? 0.540 -9.611 -1.229 1.00 93.69 103 ASN A CA 1
ATOM 828 C C . ASN A 1 103 ? 0.015 -9.807 0.195 1.00 93.69 103 ASN A C 1
ATOM 830 O O . ASN A 1 103 ? 0.614 -10.510 1.008 1.00 93.69 103 ASN A O 1
ATOM 834 N N . THR A 1 104 ? -1.138 -9.212 0.486 1.00 94.19 104 THR A N 1
ATOM 835 C CA . THR A 1 104 ? -1.778 -9.253 1.813 1.00 94.19 104 THR A CA 1
ATOM 836 C C . THR A 1 104 ? -2.335 -10.626 2.192 1.00 94.19 104 THR A C 1
ATOM 838 O O . THR A 1 104 ? -2.592 -10.882 3.368 1.00 94.19 104 THR A O 1
ATOM 841 N N . LYS A 1 105 ? -2.514 -11.532 1.221 1.00 93.31 105 LYS A N 1
ATOM 842 C CA . LYS A 1 105 ? -2.978 -12.903 1.471 1.00 93.31 105 LYS A CA 1
ATOM 843 C C . LYS A 1 105 ? -1.824 -13.812 1.880 1.00 93.31 105 LYS A C 1
ATOM 845 O O . LYS A 1 105 ? -1.959 -14.559 2.843 1.00 93.31 105 LYS A O 1
ATOM 850 N N . THR A 1 106 ? -0.715 -13.767 1.145 1.00 95.19 106 THR A N 1
ATOM 851 C CA . THR A 1 106 ? 0.460 -14.621 1.397 1.00 95.19 106 THR A CA 1
ATOM 852 C C . THR A 1 106 ? 1.473 -13.984 2.338 1.00 95.19 106 THR A C 1
ATOM 854 O O . THR A 1 106 ? 2.394 -14.670 2.767 1.00 95.19 106 THR A O 1
ATOM 857 N N . MET A 1 107 ? 1.311 -12.697 2.666 1.00 96.69 107 MET A N 1
ATOM 858 C CA . MET A 1 107 ? 2.262 -11.913 3.457 1.00 96.69 107 MET A CA 1
ATOM 859 C C . MET A 1 107 ? 3.668 -11.935 2.847 1.00 96.69 107 MET A C 1
ATOM 861 O O . MET A 1 107 ? 4.669 -12.057 3.545 1.00 96.69 107 MET A O 1
ATOM 865 N N . THR A 1 108 ? 3.736 -11.828 1.521 1.00 95.75 108 THR A N 1
ATOM 866 C CA . THR A 1 108 ? 4.992 -11.756 0.766 1.00 95.75 108 THR A CA 1
ATOM 867 C C . THR A 1 108 ? 5.102 -10.419 0.057 1.00 95.75 108 THR A C 1
ATOM 869 O O . THR A 1 108 ? 4.091 -9.807 -0.289 1.00 95.75 108 THR A O 1
ATOM 872 N N . VAL A 1 109 ? 6.330 -9.993 -0.203 1.00 93.94 109 VAL A N 1
ATOM 873 C CA . VAL A 1 109 ? 6.626 -8.796 -0.984 1.00 93.94 109 VAL A CA 1
ATOM 874 C C . VAL A 1 109 ? 7.614 -9.134 -2.088 1.00 93.94 109 VAL A C 1
ATOM 876 O O . VAL A 1 109 ? 8.542 -9.916 -1.889 1.00 93.94 109 VAL A O 1
ATOM 879 N N . GLU A 1 110 ? 7.377 -8.566 -3.262 1.00 90.94 110 GLU A N 1
ATOM 880 C CA . GLU A 1 110 ? 8.267 -8.653 -4.411 1.00 90.94 110 GLU A CA 1
ATOM 881 C C . GLU A 1 110 ? 8.672 -7.244 -4.837 1.00 90.94 110 GLU A C 1
ATOM 883 O O . GLU A 1 110 ? 7.854 -6.327 -4.839 1.00 90.94 110 GLU A O 1
ATOM 888 N N . SER A 1 111 ? 9.935 -7.073 -5.214 1.00 88.62 111 SER A N 1
ATOM 889 C CA . SER A 1 111 ? 10.465 -5.811 -5.726 1.00 88.62 111 SER A CA 1
ATOM 890 C C . SER A 1 111 ? 10.887 -6.009 -7.174 1.00 88.62 111 SER A C 1
ATOM 892 O O . SER A 1 111 ? 11.743 -6.844 -7.471 1.00 88.62 111 SER A O 1
ATOM 894 N N . LEU A 1 112 ? 10.295 -5.235 -8.079 1.00 84.69 112 LEU A N 1
ATOM 895 C CA . LEU A 1 112 ? 10.614 -5.254 -9.500 1.00 84.69 112 LEU A CA 1
ATOM 896 C C . LEU A 1 112 ? 11.326 -3.962 -9.872 1.00 84.69 112 LEU A C 1
ATOM 898 O O . LEU A 1 112 ? 10.789 -2.871 -9.680 1.00 84.69 112 LEU A O 1
ATOM 902 N N . ALA A 1 113 ? 12.531 -4.073 -10.423 1.00 83.62 113 ALA A N 1
ATOM 903 C CA . ALA A 1 113 ? 13.207 -2.902 -10.953 1.00 83.62 113 ALA A CA 1
ATOM 904 C C . ALA A 1 113 ? 12.472 -2.422 -12.209 1.00 83.62 113 ALA A C 1
ATOM 906 O O . ALA A 1 113 ? 12.123 -3.214 -13.084 1.00 83.62 113 ALA A O 1
ATOM 907 N N . THR A 1 114 ? 12.266 -1.117 -12.314 1.00 77.69 114 THR A N 1
ATOM 908 C CA . THR A 1 114 ? 11.671 -0.498 -13.498 1.00 77.69 114 THR A CA 1
ATOM 909 C C . THR A 1 114 ? 12.742 0.262 -14.270 1.00 77.69 114 THR A C 1
ATOM 911 O O . THR A 1 114 ? 13.783 0.635 -13.729 1.00 77.69 114 THR A O 1
ATOM 914 N N . ASP A 1 115 ? 12.499 0.480 -15.552 1.00 74.62 115 ASP A N 1
ATOM 915 C CA . ASP A 1 115 ? 13.316 1.328 -16.418 1.00 74.62 115 ASP A CA 1
ATOM 916 C C . ASP A 1 115 ? 12.770 2.761 -16.511 1.00 74.62 115 ASP A C 1
ATOM 918 O O . ASP A 1 115 ? 13.209 3.550 -17.353 1.00 74.62 115 ASP A O 1
ATOM 922 N N . LEU A 1 116 ? 11.806 3.092 -15.649 1.00 79.06 116 LEU A N 1
ATOM 923 C CA . LEU A 1 116 ? 11.237 4.420 -15.569 1.00 79.06 116 LEU A CA 1
ATOM 924 C C . LEU A 1 116 ? 12.324 5.427 -15.164 1.00 79.06 116 LEU A C 1
ATOM 926 O O . LEU A 1 116 ? 13.181 5.118 -14.327 1.00 79.06 116 LEU A O 1
ATOM 930 N N . PRO A 1 117 ? 12.307 6.639 -15.747 1.00 79.56 117 PRO A N 1
ATOM 931 C CA . PRO A 1 117 ? 13.262 7.679 -15.383 1.00 79.56 117 PRO A CA 1
ATOM 932 C C . PRO A 1 117 ? 13.123 8.015 -13.899 1.00 79.56 117 PRO A C 1
ATOM 934 O O . PRO A 1 117 ? 12.053 7.843 -13.331 1.00 79.56 117 PRO A O 1
ATOM 937 N N . GLN A 1 118 ? 14.174 8.530 -13.262 1.00 81.75 118 GLN A N 1
ATOM 938 C CA . GLN A 1 118 ? 14.128 8.880 -11.842 1.00 81.75 118 GLN A CA 1
ATOM 939 C C . GLN A 1 118 ? 13.185 10.076 -11.596 1.00 81.75 118 GLN A C 1
ATOM 941 O O . GLN A 1 118 ? 13.591 11.234 -11.619 1.00 81.75 118 GLN A O 1
ATOM 946 N N . ALA A 1 119 ? 11.909 9.789 -11.356 1.00 82.56 119 ALA A N 1
ATOM 947 C CA . ALA A 1 119 ? 10.858 10.766 -11.096 1.00 82.56 119 ALA A CA 1
ATOM 948 C C . ALA A 1 119 ? 9.965 10.309 -9.934 1.00 82.56 119 ALA A C 1
ATOM 950 O O . ALA A 1 119 ? 10.096 9.198 -9.417 1.00 82.56 119 ALA A O 1
ATOM 951 N N . TYR A 1 120 ? 9.074 11.193 -9.485 1.00 84.12 120 TYR A N 1
ATOM 952 C CA . TYR A 1 120 ? 8.024 10.813 -8.547 1.00 84.12 120 TYR A CA 1
ATOM 953 C C . TYR A 1 120 ? 6.908 10.112 -9.320 1.00 84.12 120 TYR A C 1
ATOM 955 O O . TYR A 1 120 ? 6.245 10.747 -10.143 1.00 84.12 120 TYR A O 1
ATOM 963 N N . PHE A 1 121 ? 6.709 8.823 -9.051 1.00 85.25 121 PHE A N 1
ATOM 964 C CA . PHE A 1 121 ? 5.608 8.056 -9.619 1.00 85.25 121 PHE A CA 1
ATOM 965 C C . PHE A 1 121 ? 4.573 7.765 -8.555 1.00 85.25 121 PHE A C 1
ATOM 967 O O . PHE A 1 121 ? 4.890 7.384 -7.430 1.00 85.25 121 PHE A O 1
ATOM 974 N N . ARG A 1 122 ? 3.316 7.873 -8.956 1.00 86.50 122 ARG A N 1
ATOM 975 C CA . ARG A 1 122 ? 2.176 7.394 -8.194 1.00 86.50 122 ARG A CA 1
ATOM 976 C C . ARG A 1 122 ? 1.495 6.306 -8.998 1.00 86.50 122 ARG A C 1
ATOM 978 O O . ARG A 1 122 ? 1.146 6.532 -10.151 1.00 86.50 122 ARG A O 1
ATOM 985 N N . VAL A 1 123 ? 1.258 5.148 -8.397 1.00 86.62 123 VAL A N 1
ATOM 986 C CA . VAL A 1 123 ? 0.368 4.155 -9.006 1.00 86.62 123 VAL A CA 1
ATOM 987 C C . VAL A 1 123 ? -1.065 4.683 -8.880 1.00 86.62 123 VAL A C 1
ATOM 989 O O . VAL A 1 123 ? -1.522 5.013 -7.787 1.00 86.62 123 VAL A O 1
ATOM 992 N N . VAL A 1 124 ? -1.746 4.845 -10.010 1.00 86.62 124 VAL A N 1
ATOM 993 C CA . VAL A 1 124 ? -3.112 5.390 -10.085 1.00 86.62 124 VAL A CA 1
ATOM 994 C C . VAL A 1 124 ? -4.140 4.269 -10.047 1.00 86.62 124 VAL A C 1
ATOM 996 O O . VAL A 1 124 ? -5.204 4.427 -9.461 1.00 86.62 124 VAL A O 1
ATOM 999 N N . GLY A 1 125 ? -3.810 3.128 -10.643 1.00 83.06 125 GLY A N 1
ATOM 1000 C CA . GLY A 1 125 ? -4.670 1.958 -10.637 1.00 83.06 125 GLY A CA 1
ATOM 1001 C C . GLY A 1 125 ? -4.007 0.777 -11.320 1.00 83.06 125 GLY A C 1
ATOM 1002 O O . GLY A 1 125 ? -3.006 0.922 -12.024 1.00 83.06 125 GLY A O 1
ATOM 1003 N N . VAL A 1 126 ? -4.581 -0.397 -11.103 1.00 82.56 126 VAL A N 1
ATOM 1004 C CA . VAL A 1 126 ? -4.231 -1.623 -11.815 1.00 82.56 126 VAL A CA 1
ATOM 1005 C C . VAL A 1 126 ? -5.535 -2.252 -12.276 1.00 82.56 126 VAL A C 1
ATOM 1007 O O . VAL A 1 126 ? -6.447 -2.390 -11.474 1.00 82.56 126 VAL A O 1
ATOM 1010 N N . HIS A 1 127 ? -5.660 -2.613 -13.547 1.00 78.25 127 HIS A N 1
ATOM 1011 C CA . HIS A 1 127 ? -6.882 -3.214 -14.081 1.00 78.25 127 HIS A CA 1
ATOM 1012 C C . HIS A 1 127 ? -6.538 -4.189 -15.205 1.00 78.25 127 HIS A C 1
ATOM 1014 O O . HIS A 1 127 ? -5.754 -3.852 -16.086 1.00 78.25 127 HIS A O 1
ATOM 1020 N N . ASN A 1 128 ? -7.098 -5.404 -15.173 1.00 78.12 128 ASN A N 1
ATOM 1021 C CA . ASN A 1 128 ? -6.833 -6.462 -16.162 1.00 78.12 128 ASN A CA 1
ATOM 1022 C C . ASN A 1 128 ? -5.337 -6.703 -16.442 1.00 78.12 128 ASN A C 1
ATOM 1024 O O . ASN A 1 128 ? -4.925 -6.843 -17.588 1.00 78.12 128 ASN A O 1
ATOM 1028 N N . GLY A 1 129 ? -4.512 -6.715 -15.390 1.00 76.56 129 GLY A N 1
ATOM 1029 C CA . GLY A 1 129 ? -3.064 -6.901 -15.521 1.00 76.56 129 GLY A CA 1
ATOM 1030 C C . GLY A 1 129 ? -2.303 -5.669 -16.018 1.00 76.56 129 GLY A C 1
ATOM 1031 O O . GLY A 1 129 ? -1.085 -5.707 -16.067 1.00 76.56 129 GLY A O 1
ATOM 1032 N N . GLN A 1 130 ? -2.964 -4.551 -16.309 1.00 82.31 130 GLN A N 1
ATOM 1033 C CA . GLN A 1 130 ? -2.312 -3.308 -16.712 1.00 82.31 130 GLN A CA 1
ATOM 1034 C C . GLN A 1 130 ? -2.155 -2.384 -15.504 1.00 82.31 130 GLN A C 1
ATOM 1036 O O . GLN A 1 130 ? -3.132 -2.089 -14.818 1.00 82.31 130 GLN A O 1
ATOM 1041 N N . ILE A 1 131 ? -0.934 -1.924 -15.235 1.00 84.69 131 ILE A N 1
ATOM 1042 C CA . ILE A 1 131 ? -0.644 -0.915 -14.214 1.00 84.69 131 ILE A CA 1
ATOM 1043 C C . ILE A 1 131 ? -0.614 0.472 -14.846 1.00 84.69 131 ILE A C 1
ATOM 1045 O O . ILE A 1 131 ? 0.037 0.684 -15.869 1.00 84.69 131 ILE A O 1
ATOM 1049 N N . THR A 1 132 ? -1.296 1.419 -14.212 1.00 86.44 132 THR A N 1
ATOM 1050 C CA . THR A 1 132 ? -1.310 2.833 -14.579 1.00 86.44 132 THR A CA 1
ATOM 1051 C C . THR A 1 132 ? -0.524 3.620 -13.543 1.00 86.44 132 THR A C 1
ATOM 1053 O O . THR A 1 132 ? -0.843 3.582 -12.352 1.00 86.44 132 THR A O 1
ATOM 1056 N N . VAL A 1 133 ? 0.493 4.355 -13.985 1.00 87.50 133 VAL A N 1
ATOM 1057 C CA . VAL A 1 133 ? 1.330 5.210 -13.137 1.00 87.50 133 VAL A CA 1
ATOM 1058 C C . VAL A 1 133 ? 1.304 6.649 -13.630 1.00 87.50 133 VAL A C 1
ATOM 1060 O O . VAL A 1 133 ? 1.304 6.906 -14.828 1.00 87.50 133 VAL A O 1
ATOM 1063 N N . GLN A 1 134 ? 1.303 7.599 -12.708 1.00 86.12 134 GLN A N 1
ATOM 1064 C CA . GLN A 1 134 ? 1.352 9.027 -12.987 1.00 86.12 134 GLN A CA 1
ATOM 1065 C C . GLN A 1 134 ? 2.693 9.596 -12.529 1.00 86.12 134 GLN A C 1
ATOM 1067 O O . GLN A 1 134 ? 3.112 9.337 -11.401 1.00 86.12 134 GLN A O 1
ATOM 1072 N N . ALA A 1 135 ? 3.334 10.400 -13.378 1.00 86.62 135 ALA A N 1
ATOM 1073 C CA . ALA A 1 135 ? 4.479 11.232 -13.023 1.00 86.62 135 ALA A CA 1
ATOM 1074 C C . ALA A 1 135 ? 4.181 12.690 -13.393 1.00 86.62 135 ALA A C 1
ATOM 1076 O O . ALA A 1 135 ? 4.125 13.052 -14.571 1.00 86.62 135 ALA A O 1
ATOM 1077 N N . GLY A 1 136 ? 3.941 13.527 -12.381 1.00 85.94 136 GLY A N 1
ATOM 1078 C CA . GLY A 1 136 ? 3.432 14.883 -12.595 1.00 85.94 136 GLY A CA 1
ATOM 1079 C C . GLY A 1 136 ? 2.082 14.860 -13.323 1.00 85.94 136 GLY A C 1
ATOM 1080 O O . GLY A 1 136 ? 1.155 14.183 -12.887 1.00 85.94 136 GLY A O 1
ATOM 1081 N N . GLY A 1 137 ? 1.977 15.577 -14.443 1.00 83.31 137 GLY A N 1
ATOM 1082 C CA . GLY A 1 137 ? 0.776 15.587 -15.289 1.00 83.31 137 GLY A CA 1
ATOM 1083 C C . GLY A 1 137 ? 0.678 14.426 -16.287 1.00 83.31 137 GLY A C 1
ATOM 1084 O O . GLY A 1 137 ? -0.324 14.319 -16.987 1.00 83.31 137 GLY A O 1
ATOM 1085 N N . ILE A 1 138 ? 1.696 13.566 -16.381 1.00 85.88 138 ILE A N 1
ATOM 1086 C CA . ILE A 1 138 ? 1.764 12.514 -17.402 1.00 85.88 138 ILE A CA 1
ATOM 1087 C C . ILE A 1 138 ? 1.315 11.184 -16.804 1.00 85.88 138 ILE A C 1
ATOM 1089 O O . ILE A 1 138 ? 1.745 10.814 -15.712 1.00 85.88 138 ILE A O 1
ATOM 1093 N N . THR A 1 139 ? 0.479 10.453 -17.541 1.00 86.12 139 THR A N 1
ATOM 1094 C CA . THR A 1 139 ? 0.021 9.109 -17.175 1.00 86.12 139 THR A CA 1
ATOM 1095 C C . THR A 1 139 ? 0.587 8.084 -18.149 1.00 86.12 139 THR A C 1
ATOM 1097 O O . THR A 1 139 ? 0.487 8.246 -19.362 1.00 86.12 139 THR A O 1
ATOM 1100 N N . PHE A 1 140 ? 1.169 7.022 -17.608 1.00 84.31 140 PHE A N 1
ATOM 1101 C CA . PHE A 1 140 ? 1.714 5.889 -18.342 1.00 84.31 140 PHE A CA 1
ATOM 1102 C C . PHE A 1 140 ? 0.944 4.637 -17.961 1.00 84.31 140 PHE A C 1
ATOM 1104 O O . PHE A 1 140 ? 0.510 4.488 -16.818 1.00 84.31 140 PHE A O 1
ATOM 1111 N N . THR A 1 141 ? 0.835 3.702 -18.895 1.00 84.31 141 THR A N 1
ATOM 1112 C CA . THR A 1 141 ? 0.293 2.378 -18.611 1.00 84.31 141 THR A CA 1
ATOM 1113 C C . THR A 1 141 ? 1.218 1.307 -19.152 1.00 84.31 141 THR A C 1
ATOM 1115 O O . THR A 1 141 ? 1.715 1.449 -20.268 1.00 84.31 141 THR A O 1
ATOM 1118 N N . ALA A 1 142 ? 1.409 0.229 -18.405 1.00 81.50 142 ALA A N 1
ATOM 1119 C CA . ALA A 1 142 ? 2.205 -0.912 -18.834 1.00 81.50 142 ALA A CA 1
ATOM 1120 C C . ALA A 1 142 ? 1.510 -2.217 -18.450 1.00 81.50 142 ALA A C 1
ATOM 1122 O O . ALA A 1 142 ? 0.797 -2.271 -17.449 1.00 81.50 142 ALA A O 1
ATOM 1123 N N . GLN A 1 143 ? 1.730 -3.273 -19.232 1.00 81.38 143 GLN A N 1
ATOM 1124 C CA . GLN A 1 143 ? 1.317 -4.608 -18.819 1.00 81.38 143 GLN A CA 1
ATOM 1125 C C . GLN A 1 143 ? 2.229 -5.096 -17.696 1.00 81.38 143 GLN A C 1
ATOM 1127 O O . GLN A 1 143 ? 3.456 -5.039 -17.804 1.00 81.38 143 GLN A O 1
ATOM 1132 N N . LEU A 1 144 ? 1.623 -5.574 -16.616 1.00 72.75 144 LEU A N 1
ATOM 1133 C CA . LEU A 1 144 ? 2.318 -6.336 -15.597 1.00 72.75 144 LEU A CA 1
ATOM 1134 C C . LEU A 1 144 ? 2.796 -7.655 -16.224 1.00 72.75 144 LEU A C 1
ATOM 1136 O O . LEU A 1 144 ? 2.065 -8.240 -17.025 1.00 72.75 144 LEU A O 1
ATOM 1140 N N . PRO A 1 145 ? 4.005 -8.141 -15.892 1.00 64.00 145 PRO A N 1
ATOM 1141 C CA . PRO A 1 145 ? 4.480 -9.420 -16.405 1.00 64.00 145 PRO A CA 1
ATOM 1142 C C . PRO A 1 145 ? 3.446 -10.527 -16.155 1.00 64.00 145 PRO A C 1
ATOM 1144 O O . PRO A 1 145 ? 2.921 -10.624 -15.045 1.00 64.00 145 PRO A O 1
ATOM 1147 N N . GLU A 1 146 ? 3.213 -11.404 -17.144 1.00 49.09 146 GLU A N 1
ATOM 1148 C CA . GLU A 1 146 ? 2.293 -12.560 -17.029 1.00 49.09 146 GLU A CA 1
ATOM 1149 C C . GLU A 1 146 ? 2.589 -13.433 -15.792 1.00 49.09 146 GLU A C 1
ATOM 1151 O O . GLU A 1 146 ? 1.722 -14.144 -15.289 1.00 49.09 146 GLU A O 1
ATOM 1156 N N . ARG A 1 147 ? 3.825 -13.352 -15.274 1.00 46.22 147 ARG A N 1
ATOM 1157 C CA . ARG A 1 147 ? 4.332 -14.071 -14.107 1.00 46.22 147 ARG A CA 1
ATOM 1158 C C . ARG A 1 147 ? 4.720 -13.144 -12.944 1.00 46.22 147 ARG A C 1
ATOM 1160 O O . ARG A 1 147 ? 5.880 -13.110 -12.548 1.00 46.22 147 ARG A O 1
ATOM 1167 N N . TYR A 1 148 ? 3.719 -12.654 -12.214 1.00 49.12 148 TYR A N 1
ATOM 1168 C CA . TYR A 1 148 ? 3.767 -12.694 -10.734 1.00 49.12 148 TYR A CA 1
ATOM 1169 C C . TYR A 1 148 ? 3.614 -14.147 -10.203 1.00 49.12 148 TYR A C 1
ATOM 1171 O O . TYR A 1 148 ? 3.011 -14.419 -9.169 1.00 49.12 148 TYR A O 1
ATOM 1179 N N . GLN A 1 149 ? 4.181 -15.103 -10.950 1.00 35.62 149 GLN A N 1
ATOM 1180 C CA . GLN A 1 149 ? 4.600 -16.433 -10.541 1.00 35.62 149 GLN A CA 1
ATOM 1181 C C . GLN A 1 149 ? 6.139 -16.426 -10.541 1.00 35.62 149 GLN A C 1
ATOM 1183 O O . GLN A 1 149 ? 6.775 -16.707 -11.552 1.00 35.62 149 GLN A O 1
ATOM 1188 N N . LYS A 1 150 ? 6.724 -16.051 -9.398 1.00 31.84 150 LYS A N 1
ATOM 1189 C CA . LYS A 1 150 ? 8.055 -16.423 -8.881 1.00 31.84 150 LYS A CA 1
ATOM 1190 C C . LYS A 1 150 ? 9.117 -16.837 -9.926 1.00 31.84 150 LYS A C 1
ATOM 1192 O O . LYS A 1 150 ? 9.328 -18.024 -10.170 1.00 31.84 150 LYS A O 1
ATOM 1197 N N . CYS A 1 151 ? 9.904 -15.886 -10.432 1.00 32.66 151 CYS A N 1
ATOM 1198 C CA . CYS A 1 151 ? 11.188 -16.218 -11.059 1.00 32.66 151 CYS A CA 1
ATOM 1199 C C . CYS A 1 151 ? 12.275 -16.364 -9.983 1.00 32.66 151 CYS A C 1
ATOM 1201 O O . CYS A 1 151 ? 12.659 -15.410 -9.308 1.00 32.66 151 CYS A O 1
ATOM 1203 N N . ARG A 1 152 ? 12.783 -17.588 -9.813 1.00 35.97 152 ARG A N 1
ATOM 1204 C CA . ARG A 1 152 ? 13.957 -17.886 -8.979 1.00 35.97 152 ARG A CA 1
ATOM 1205 C C . ARG A 1 152 ? 15.180 -17.198 -9.602 1.00 35.97 152 ARG A C 1
ATOM 1207 O O . ARG A 1 152 ? 15.346 -17.262 -10.816 1.00 35.97 152 ARG A O 1
ATOM 1214 N N . ARG A 1 153 ? 16.043 -16.572 -8.785 1.00 38.12 153 ARG A N 1
ATOM 1215 C CA . ARG A 1 153 ? 17.353 -16.024 -9.205 1.00 38.12 153 ARG A CA 1
ATOM 1216 C C . ARG A 1 153 ? 18.060 -17.019 -10.136 1.00 38.12 153 ARG A C 1
ATOM 1218 O O . ARG A 1 153 ? 18.489 -18.078 -9.681 1.00 38.12 153 ARG A O 1
ATOM 1225 N N . VAL A 1 154 ? 18.197 -16.680 -11.416 1.00 38.75 154 VAL A N 1
ATOM 1226 C CA . VAL A 1 154 ? 18.975 -17.484 -12.364 1.00 38.75 154 VAL A CA 1
ATOM 1227 C C . VAL A 1 154 ? 20.423 -17.009 -12.290 1.00 38.75 154 VAL A C 1
ATOM 1229 O O . VAL A 1 154 ? 20.720 -15.852 -12.580 1.00 38.75 154 VAL A O 1
ATOM 1232 N N . ARG A 1 155 ? 21.339 -17.893 -11.880 1.00 35.97 155 ARG A N 1
ATOM 1233 C CA . ARG A 1 155 ? 22.779 -17.660 -12.054 1.00 35.97 155 ARG A CA 1
ATOM 1234 C C . ARG A 1 155 ? 23.095 -17.839 -13.536 1.00 35.97 155 ARG A C 1
ATOM 1236 O O . ARG A 1 155 ? 22.990 -18.949 -14.043 1.00 35.97 155 ARG A O 1
ATOM 1243 N N . CYS A 1 156 ? 23.480 -16.766 -14.217 1.00 36.62 156 CYS A N 1
ATOM 1244 C CA . CYS A 1 156 ? 23.945 -16.836 -15.597 1.00 36.62 156 CYS A CA 1
ATOM 1245 C C . CYS A 1 156 ? 25.469 -16.664 -15.619 1.00 36.62 156 CYS A C 1
ATOM 1247 O O . CYS A 1 156 ? 25.983 -15.609 -15.252 1.00 36.62 156 CYS A O 1
ATOM 1249 N N . SER A 1 157 ? 26.198 -17.708 -16.016 1.00 38.12 157 SER A N 1
ATOM 1250 C CA . SER A 1 157 ? 27.632 -17.635 -16.301 1.00 38.12 157 SER A CA 1
ATOM 1251 C C . SER A 1 157 ? 27.825 -17.497 -17.808 1.00 38.12 157 SER A C 1
ATOM 1253 O O . SER A 1 157 ? 27.626 -18.459 -18.547 1.00 38.12 157 SER A O 1
ATOM 1255 N N . ILE A 1 158 ? 28.205 -16.307 -18.278 1.00 39.81 158 ILE A N 1
ATOM 1256 C CA . ILE A 1 158 ? 28.535 -16.095 -19.692 1.00 39.81 158 ILE A CA 1
ATOM 1257 C C . ILE A 1 158 ? 30.003 -16.475 -19.903 1.00 39.81 158 ILE A C 1
ATOM 1259 O O . ILE A 1 158 ? 30.919 -15.794 -19.441 1.00 39.81 158 ILE A O 1
ATOM 1263 N N . LEU A 1 159 ? 30.225 -17.580 -20.609 1.00 41.06 159 LEU A N 1
ATOM 1264 C CA . LEU A 1 159 ? 31.544 -18.071 -20.997 1.00 41.06 159 LEU A CA 1
ATOM 1265 C C . LEU A 1 159 ? 31.9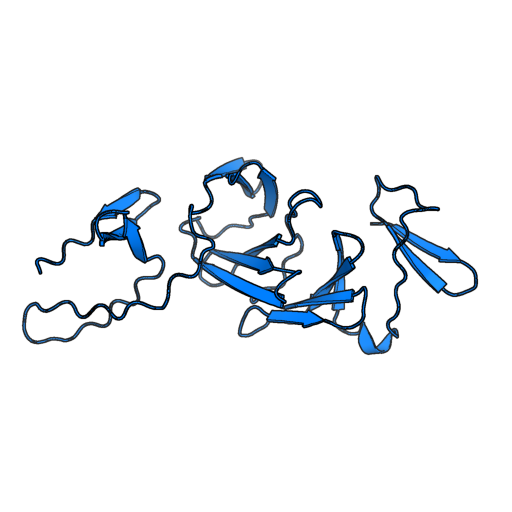73 -17.397 -22.302 1.00 41.06 159 LEU A C 1
ATOM 1267 O O . LEU A 1 159 ? 31.620 -17.847 -23.387 1.00 41.06 159 LEU A O 1
ATOM 1271 N N . ARG A 1 160 ? 32.772 -16.327 -22.222 1.00 38.50 160 ARG A N 1
ATOM 1272 C CA . ARG A 1 160 ? 33.658 -15.941 -23.332 1.00 38.50 160 ARG A CA 1
ATOM 1273 C C . ARG A 1 160 ? 34.887 -15.185 -22.824 1.00 38.50 160 ARG A C 1
ATOM 1275 O O . ARG A 1 160 ? 34.803 -14.039 -22.412 1.00 38.50 160 ARG A O 1
ATOM 1282 N N . ARG A 1 161 ? 36.035 -15.872 -22.929 1.00 41.16 161 ARG A N 1
ATOM 1283 C CA . ARG A 1 161 ? 37.422 -15.402 -22.730 1.00 41.16 161 ARG A CA 1
ATOM 1284 C C . ARG A 1 161 ? 37.774 -14.913 -21.311 1.00 41.16 161 ARG A C 1
ATOM 1286 O O . ARG A 1 161 ? 37.684 -13.735 -21.008 1.00 41.16 161 ARG A O 1
ATOM 1293 N N . ARG A 1 162 ? 38.269 -15.851 -20.485 1.00 39.56 162 ARG A N 1
ATOM 1294 C CA . ARG A 1 162 ? 39.179 -15.698 -19.316 1.00 39.56 162 ARG A CA 1
ATOM 1295 C C . ARG A 1 162 ? 38.954 -14.539 -18.320 1.00 39.56 162 ARG A C 1
ATOM 1297 O O . ARG A 1 162 ? 39.859 -14.219 -17.558 1.00 39.56 162 ARG A O 1
ATOM 1304 N N . LYS A 1 163 ? 37.757 -13.965 -18.241 1.00 38.16 163 LYS A N 1
ATOM 1305 C CA . LYS A 1 163 ? 37.308 -13.153 -17.107 1.00 38.16 163 LYS A CA 1
ATOM 1306 C C . LYS A 1 163 ? 35.853 -13.500 -16.818 1.00 38.16 163 LYS A C 1
ATOM 1308 O O . LYS A 1 163 ? 34.990 -13.340 -17.675 1.00 38.16 163 LYS A O 1
ATOM 1313 N N . THR A 1 164 ? 35.598 -14.029 -15.627 1.00 36.69 164 THR A N 1
ATOM 1314 C CA . THR A 1 164 ? 34.243 -14.230 -15.115 1.00 36.69 164 THR A CA 1
ATOM 1315 C C . THR A 1 164 ? 33.693 -12.854 -14.766 1.00 36.69 164 THR A C 1
ATOM 1317 O O . THR A 1 164 ? 34.176 -12.219 -13.833 1.00 36.69 164 THR A O 1
ATOM 1320 N N . PHE A 1 165 ? 32.720 -12.364 -15.528 1.00 35.84 165 PHE A N 1
ATOM 1321 C CA . PHE A 1 165 ? 31.996 -11.147 -15.176 1.00 35.84 165 PHE A CA 1
ATOM 1322 C C . PHE A 1 165 ? 30.667 -11.542 -14.541 1.00 35.84 165 PHE A C 1
ATOM 1324 O O . PHE A 1 165 ? 29.887 -12.290 -15.131 1.00 35.84 165 PHE A O 1
ATOM 1331 N N . PHE A 1 166 ? 30.405 -11.036 -13.340 1.00 38.75 166 PHE A N 1
ATOM 1332 C CA . PHE A 1 166 ? 29.078 -11.090 -12.741 1.00 38.75 166 PHE A CA 1
ATOM 1333 C C . PHE A 1 166 ? 28.273 -9.936 -13.325 1.00 38.75 166 PHE A C 1
ATOM 1335 O O . PHE A 1 166 ? 28.426 -8.790 -12.910 1.00 38.75 166 PHE A O 1
ATOM 1342 N N . LEU A 1 167 ? 27.446 -10.221 -14.328 1.00 37.56 167 LEU A N 1
ATOM 1343 C CA . LEU A 1 167 ? 26.496 -9.231 -14.811 1.00 37.56 167 LEU A CA 1
ATOM 1344 C C . LEU A 1 167 ? 25.293 -9.259 -13.862 1.00 37.56 167 LEU A C 1
ATOM 1346 O O . LEU A 1 167 ? 24.476 -10.179 -13.906 1.00 37.56 167 LEU A O 1
ATOM 1350 N N . GLY A 1 168 ? 25.211 -8.269 -12.972 1.00 42.34 168 GLY A N 1
ATOM 1351 C CA . GLY A 1 168 ? 24.027 -8.010 -12.156 1.00 42.34 168 GLY A CA 1
ATOM 1352 C C . GLY A 1 168 ? 22.899 -7.476 -13.033 1.00 42.34 168 GLY A C 1
ATOM 1353 O O . GLY A 1 168 ? 22.581 -6.295 -12.974 1.00 42.34 168 GLY A O 1
ATOM 1354 N N . VAL A 1 169 ? 22.342 -8.317 -13.906 1.00 46.88 169 VAL A N 1
ATOM 1355 C CA . VAL A 1 169 ? 21.193 -7.934 -14.728 1.00 46.88 169 VAL A CA 1
ATOM 1356 C C . VAL A 1 169 ? 19.965 -7.970 -13.834 1.00 46.88 169 VAL A C 1
ATOM 1358 O O . VAL A 1 169 ? 19.390 -9.026 -13.571 1.00 46.88 169 VAL A O 1
ATOM 1361 N N . THR A 1 170 ? 19.575 -6.803 -13.338 1.00 47.84 170 THR A N 1
ATOM 1362 C CA . THR A 1 170 ? 18.202 -6.567 -12.903 1.00 47.84 170 THR A CA 1
ATOM 1363 C C . THR A 1 170 ? 17.301 -6.746 -14.130 1.00 47.84 170 THR A C 1
ATOM 1365 O O . THR A 1 170 ? 17.636 -6.284 -15.220 1.00 47.84 170 THR A O 1
ATOM 1368 N N . ASN A 1 171 ? 16.180 -7.458 -13.977 1.00 52.78 171 ASN A N 1
ATOM 1369 C CA . ASN A 1 171 ? 15.170 -7.670 -15.028 1.00 52.78 171 ASN A CA 1
ATOM 1370 C C . ASN A 1 171 ? 15.548 -8.677 -16.133 1.00 52.78 171 ASN A C 1
ATOM 1372 O O . ASN A 1 171 ? 15.456 -8.376 -17.324 1.00 52.78 171 ASN A O 1
ATOM 1376 N N . LEU A 1 172 ? 15.950 -9.891 -15.736 1.00 56.72 172 LEU A N 1
ATOM 1377 C CA . LEU A 1 172 ? 16.049 -11.039 -16.642 1.00 56.72 172 LEU A CA 1
ATOM 1378 C C . LEU A 1 172 ? 14.677 -11.720 -16.787 1.00 56.72 172 LEU A C 1
ATOM 1380 O O . LEU A 1 172 ? 14.102 -12.178 -15.800 1.00 56.72 172 LEU A O 1
ATOM 1384 N N . TYR A 1 173 ? 14.184 -11.829 -18.016 1.00 59.69 173 TYR A N 1
ATOM 1385 C CA . TYR A 1 173 ? 12.944 -12.523 -18.370 1.00 59.69 173 TYR A CA 1
ATOM 1386 C C . TYR A 1 173 ? 13.271 -13.758 -19.203 1.00 59.69 173 TYR A C 1
ATOM 1388 O O . TYR A 1 173 ? 14.298 -13.795 -19.878 1.00 59.69 173 TYR A O 1
ATOM 1396 N N . GLN A 1 174 ? 12.404 -14.765 -19.166 1.00 63.31 174 GLN A N 1
ATOM 1397 C CA . GLN A 1 174 ? 12.513 -15.953 -20.005 1.00 63.31 174 GLN A CA 1
ATOM 1398 C C . GLN A 1 174 ? 11.202 -16.123 -20.769 1.00 63.31 174 GLN A C 1
ATOM 1400 O O . GLN A 1 174 ? 10.136 -16.078 -20.154 1.00 63.31 174 GLN A O 1
ATOM 1405 N N . ASP A 1 175 ? 11.275 -16.266 -22.090 1.00 61.72 175 ASP A N 1
ATOM 1406 C CA . ASP A 1 175 ? 10.090 -16.549 -22.902 1.00 61.72 175 ASP A CA 1
ATOM 1407 C C . ASP A 1 175 ? 9.621 -18.008 -22.730 1.00 61.72 175 ASP A C 1
ATOM 1409 O O . ASP A 1 175 ? 10.281 -18.834 -22.092 1.00 61.72 175 ASP A O 1
ATOM 1413 N N . GLY A 1 176 ? 8.464 -18.345 -23.310 1.00 46.06 176 GLY A N 1
ATOM 1414 C CA . GLY A 1 176 ? 7.924 -19.710 -23.293 1.00 46.06 176 GLY A CA 1
ATOM 1415 C C . GLY A 1 176 ? 8.793 -20.751 -24.016 1.00 46.06 176 GLY A C 1
ATOM 1416 O O . GLY A 1 176 ? 8.566 -21.944 -23.841 1.00 46.06 176 GLY A O 1
ATOM 1417 N N . ALA A 1 177 ? 9.798 -20.318 -24.785 1.00 64.38 177 ALA A N 1
ATOM 1418 C CA . ALA A 1 177 ? 10.760 -21.164 -25.490 1.00 64.38 177 ALA A CA 1
ATOM 1419 C C . ALA A 1 177 ? 12.107 -21.288 -24.747 1.00 64.38 177 ALA A C 1
ATOM 1421 O O . ALA A 1 177 ? 13.042 -21.914 -25.247 1.00 64.38 177 ALA A O 1
ATOM 1422 N N . GLY A 1 178 ? 12.230 -20.694 -23.557 1.00 65.88 178 GLY A N 1
ATOM 1423 C CA . GLY A 1 178 ? 13.428 -20.767 -22.730 1.00 65.88 178 GLY A CA 1
ATOM 1424 C C . GLY A 1 178 ? 14.519 -19.742 -23.063 1.00 65.88 178 GLY A C 1
ATOM 1425 O O . GLY A 1 178 ? 15.567 -19.764 -22.413 1.00 65.88 178 GLY A O 1
ATOM 1426 N N . SER A 1 179 ? 14.301 -18.828 -24.014 1.00 69.06 179 SER A N 1
ATOM 1427 C CA . SER A 1 179 ? 15.255 -17.761 -24.343 1.00 69.06 179 SER A CA 1
ATOM 1428 C C . SER A 1 179 ? 15.220 -16.650 -23.298 1.00 69.06 179 SER A C 1
ATOM 1430 O O . SER A 1 179 ? 14.154 -16.203 -22.877 1.00 69.06 179 SER A O 1
ATOM 1432 N N . TYR A 1 180 ? 16.400 -16.170 -22.906 1.00 67.56 180 TYR A N 1
ATOM 1433 C CA . TYR A 1 180 ? 16.536 -15.090 -21.933 1.00 67.56 180 TYR A CA 1
ATOM 1434 C C . TYR A 1 180 ? 16.505 -13.710 -22.593 1.00 67.56 180 TYR A C 1
ATOM 1436 O O . TYR A 1 180 ? 17.077 -13.502 -23.665 1.00 67.56 180 TYR A O 1
ATOM 1444 N N . TYR A 1 181 ? 15.884 -12.751 -21.916 1.00 68.81 181 TYR A N 1
ATOM 1445 C CA . TYR A 1 181 ? 15.758 -11.357 -22.324 1.00 68.81 181 TYR A CA 1
ATOM 1446 C C . TYR A 1 181 ? 16.117 -10.437 -21.163 1.00 68.81 181 TYR A C 1
ATOM 1448 O O . TYR A 1 181 ? 15.894 -10.775 -20.004 1.00 68.81 181 TYR A O 1
ATOM 1456 N N . TYR A 1 182 ? 16.628 -9.254 -21.479 1.00 69.12 182 TYR A N 1
ATOM 1457 C CA . TYR A 1 182 ? 16.749 -8.147 -20.535 1.00 69.12 182 TYR A CA 1
ATOM 1458 C C . TYR A 1 182 ? 16.065 -6.910 -21.112 1.00 69.12 182 TYR A C 1
ATOM 1460 O O . TYR A 1 182 ? 15.977 -6.756 -22.331 1.00 69.12 182 TYR A O 1
ATOM 1468 N N . LEU A 1 183 ? 15.564 -6.019 -20.261 1.00 50.56 183 LEU A N 1
ATOM 1469 C CA . LEU A 1 183 ? 14.983 -4.761 -20.732 1.00 50.56 183 LEU A CA 1
ATOM 1470 C C . LEU A 1 183 ? 16.077 -3.709 -20.918 1.00 50.56 183 LEU A C 1
ATOM 1472 O O . LEU A 1 183 ? 16.836 -3.409 -19.998 1.00 50.56 183 LEU A O 1
ATOM 1476 N N . LYS A 1 184 ? 16.138 -3.116 -22.114 1.00 56.91 184 LYS A N 1
ATOM 1477 C CA . LYS A 1 184 ? 16.973 -1.945 -22.408 1.00 56.91 184 LYS A CA 1
ATOM 1478 C C . LYS A 1 184 ? 16.079 -0.843 -22.955 1.00 56.91 184 LYS A C 1
ATOM 1480 O O . LYS A 1 184 ? 15.606 -0.956 -24.085 1.00 56.91 184 LYS A O 1
ATOM 1485 N N . ARG A 1 185 ? 15.871 0.225 -22.173 1.00 61.34 185 ARG A N 1
ATOM 1486 C CA . ARG A 1 185 ? 14.991 1.355 -22.543 1.00 61.34 185 ARG A CA 1
ATOM 1487 C C . ARG A 1 185 ? 13.584 0.874 -22.951 1.00 61.34 185 ARG A C 1
ATOM 1489 O O . ARG A 1 185 ? 13.120 1.174 -24.049 1.00 61.34 185 ARG A O 1
ATOM 1496 N N . GLY A 1 186 ? 12.981 0.017 -22.133 1.00 48.47 186 GLY A N 1
ATOM 1497 C CA . GLY A 1 186 ? 11.614 -0.481 -22.316 1.00 48.47 186 GLY A CA 1
ATOM 1498 C C . GLY A 1 186 ? 11.442 -1.531 -23.400 1.00 48.47 186 GLY A C 1
ATOM 1499 O O . GLY A 1 186 ? 10.339 -2.023 -23.611 1.00 48.47 186 GLY A O 1
ATOM 1500 N N . ARG A 1 187 ? 12.518 -1.896 -24.104 1.00 51.62 187 ARG A N 1
ATOM 1501 C CA . ARG A 1 187 ? 12.469 -2.883 -25.182 1.00 51.62 187 ARG A CA 1
ATOM 1502 C C . ARG A 1 187 ? 13.122 -4.185 -24.728 1.00 51.62 187 ARG A C 1
ATOM 1504 O O . ARG A 1 187 ? 14.281 -4.138 -24.298 1.00 51.62 187 ARG A O 1
ATOM 1511 N N . PRO A 1 188 ? 12.438 -5.337 -24.859 1.00 58.41 188 PRO A N 1
ATOM 1512 C CA . PRO A 1 188 ? 13.056 -6.638 -24.654 1.00 58.41 188 PRO A CA 1
ATOM 1513 C C . PRO A 1 188 ? 14.241 -6.795 -25.605 1.00 58.41 188 PRO A C 1
ATOM 1515 O O . PRO A 1 188 ? 14.101 -6.717 -26.825 1.00 58.41 188 PRO A O 1
ATOM 1518 N N . GLN A 1 189 ? 15.425 -6.989 -25.044 1.00 66.69 189 GLN A N 1
ATOM 1519 C CA . GLN A 1 189 ? 16.630 -7.338 -25.775 1.00 66.69 189 GLN A CA 1
ATOM 1520 C C . GLN A 1 189 ? 16.926 -8.800 -25.498 1.00 66.69 189 GLN A C 1
ATOM 1522 O O . GLN A 1 189 ? 17.112 -9.194 -24.345 1.00 66.69 189 GLN A O 1
ATOM 1527 N N . ARG A 1 190 ? 16.968 -9.609 -26.556 1.00 69.88 190 ARG A N 1
ATOM 1528 C CA . ARG A 1 190 ? 17.350 -11.013 -26.434 1.00 69.88 190 ARG A CA 1
ATOM 1529 C C . ARG A 1 190 ? 18.781 -11.083 -25.906 1.00 69.88 190 ARG A C 1
ATOM 1531 O O . ARG A 1 190 ? 19.690 -10.455 -26.455 1.00 69.88 190 ARG A O 1
ATOM 1538 N N . LEU A 1 191 ? 18.982 -11.826 -24.827 1.00 63.34 191 LEU A N 1
ATOM 1539 C CA . LEU A 1 191 ? 20.302 -12.089 -24.284 1.00 63.34 191 LEU A CA 1
ATOM 1540 C C . LEU A 1 191 ? 20.967 -13.132 -25.190 1.00 63.34 191 LEU A C 1
ATOM 1542 O O . LEU A 1 191 ? 20.696 -14.326 -25.094 1.00 63.34 191 LEU A O 1
ATOM 1546 N N . TYR A 1 192 ? 21.819 -12.680 -26.110 1.00 56.81 192 TYR A N 1
ATOM 1547 C CA . TYR A 1 192 ? 22.588 -13.566 -26.983 1.00 56.81 192 TYR A CA 1
ATOM 1548 C C . TYR A 1 192 ? 23.744 -14.208 -26.206 1.00 56.81 192 TYR A C 1
ATOM 1550 O O . TYR A 1 192 ? 24.908 -13.857 -26.388 1.00 56.81 192 TYR A O 1
ATOM 1558 N N . ALA A 1 193 ? 23.439 -15.161 -25.331 1.00 48.66 193 ALA A N 1
ATOM 1559 C CA . ALA A 1 193 ? 24.412 -16.179 -24.974 1.00 48.66 193 ALA A CA 1
ATOM 1560 C C . ALA A 1 193 ? 24.281 -17.285 -26.028 1.00 48.66 193 ALA A C 1
ATOM 1562 O O . ALA A 1 193 ? 23.256 -17.959 -26.091 1.00 48.66 193 ALA A O 1
ATOM 1563 N N . LYS A 1 194 ? 25.283 -17.444 -26.903 1.00 38.09 194 LYS A N 1
ATOM 1564 C CA . LYS A 1 194 ? 25.422 -18.724 -27.609 1.00 38.09 194 LYS A CA 1
ATOM 1565 C C . LYS A 1 194 ? 25.658 -19.772 -26.519 1.00 38.09 194 LYS A C 1
ATOM 1567 O O . LYS A 1 194 ? 26.629 -19.618 -25.777 1.00 38.09 194 LYS A O 1
ATOM 1572 N N . ALA A 1 195 ? 24.733 -20.724 -26.400 1.00 38.97 195 ALA A N 1
ATOM 1573 C CA . ALA A 1 195 ? 24.965 -21.969 -25.677 1.00 38.97 195 ALA A CA 1
ATOM 1574 C C . ALA A 1 195 ? 26.225 -22.659 -26.221 1.00 38.97 195 ALA A C 1
ATOM 1576 O O . ALA A 1 195 ? 26.501 -22.491 -27.437 1.00 38.97 195 ALA A O 1
#

Foldseek 3Di:
DDWDADPNWIWDDDPPDDCVPLTQTPPDDPVLCVQWDFAHQALSATEIERNDADPDWFWDDPDPRYIYIYDNADAPAWEDAHNPAQWTWDFHADVFTWIWIARNVVRDIDIATDPDDRADKHFHYADPQKTWIDGPPDIDIDGHPPDPPDDDDDQDFQDDPDDTDRDPQRAWDADPVGWIWGDDNNDTDTDPRDD

Secondary structure (DSSP, 8-state):
-EEEEETTEEEEE-TTS-TTTSPEE--S-TTTSTTEEEEEEETTEEEEEESSPPSS-EEEESSSSEEEEE-SS--S--EEPPTTSSEEEEEEESSSEEEEEEETTTTEEEEEE----SS--EEEEEETTEEEEEETTEEEEEEPPS--S----------SSS-------S-EEE-TTS-EEEEETTEEEE-----

Sequence (195 aa):
MQTRTIDGKKFVHRICDDPEKDGVLIDASDSQLDGLRMKTVHRGKIIFERTEKQEEATIKRLTNNIIVVGSIFPAYTFGFNDDRTPLIYNMSRSDHVVLEVYNTKTMTVESLATDLPQAYFRVVGVHNGQITVQAGGITFTAQLPERYQKCRRVRCSILRRRKTFFLGVTNLYQDGAGSYYYLKRGRPQRLYAKA

pLDDT: mean 79.09, std 19.95, range [31.84, 98.38]

Organism: NCBI:txid1317129

Radius of gyration: 19.82 Å; chains: 1; bounding box: 61×38×50 Å